Protein AF-A0A3A8EKM3-F1 (afdb_monomer)

Solvent-accessible surface area (backbone atoms only — not comparable to full-atom values): 11225 Å² total; per-residue (Å²): 134,81,60,62,70,62,50,47,53,55,48,54,51,51,38,44,74,74,71,47,80,63,84,40,46,39,84,46,96,85,78,45,66,44,77,33,86,68,35,72,82,48,55,73,66,56,48,53,50,51,52,51,50,53,44,50,52,50,52,52,48,54,52,51,52,50,51,53,50,53,51,52,52,50,55,50,53,52,51,50,54,50,51,52,49,50,50,35,51,75,73,72,44,89,73,91,71,63,70,92,53,46,40,67,30,30,53,40,80,88,79,72,43,74,38,75,64,56,65,78,72,52,70,78,63,56,96,90,64,85,80,92,78,57,71,48,82,41,67,66,70,80,76,70,27,74,25,49,38,63,76,50,94,90,42,72,46,76,47,80,29,84,40,64,69,60,20,50,51,41,32,50,54,21,50,51,48,51,53,53,70,64,60,81,76,81,130

Foldseek 3Di:
DDDLVVLVVVLQVVCVVVVHDCPQWDQDPVSAIDGDPVCVVPDPVVNVVNRCVRRVSSVVSVVVSVVVVVVVVVVVVVVVVVVVQVVCVVVVHDDDDPVVQKQKWWQDPVVRDTDSDCCVVCVPADDPDDDDIDIDIDGPDQDWDKAWADPDLVDIDIDIDNDPVVRVVRNVVNVCRNVVVVPVPDD

Sequence (187 aa):
MVDLEKERKAFEEQWRLLGGHLLYVEWTNDNMYSLSSSAKVLNKNDQISLFNTINTAWGLWVVQAKQNKTEIDSLKAENAALKERLQKIEDGEFVVVPKSEIGNYYFDDSECIYIDEPDSFLSELDVGEVCEVKRRDYFDLPTQYAAKVFIDIDNIEWRLFESELEAEIAANECKDKFWGEQGDGDE

Mean predicted aligned error: 13.99 Å

Structure (mmCIF, N/CA/C/O backbone):
data_AF-A0A3A8EKM3-F1
#
_entry.id   AF-A0A3A8EKM3-F1
#
loop_
_atom_site.group_PDB
_atom_site.id
_atom_site.type_symbol
_atom_site.label_atom_id
_atom_site.label_alt_id
_atom_site.label_comp_id
_atom_site.label_asym_id
_atom_site.label_entity_id
_atom_site.label_seq_id
_atom_site.pdbx_PDB_ins_code
_atom_site.Cartn_x
_atom_site.Cartn_y
_atom_site.Cartn_z
_atom_site.occupancy
_atom_site.B_iso_or_equiv
_atom_site.auth_seq_id
_atom_site.auth_comp_id
_atom_site.auth_asym_id
_atom_site.auth_atom_id
_atom_site.pdbx_PDB_model_num
ATOM 1 N N . MET A 1 1 ? 14.637 -13.355 -2.445 1.00 75.88 1 MET A N 1
ATOM 2 C CA . MET A 1 1 ? 15.450 -13.008 -3.633 1.00 75.88 1 MET A CA 1
ATOM 3 C C . MET A 1 1 ? 14.496 -12.755 -4.790 1.00 75.88 1 MET A C 1
ATOM 5 O O . MET A 1 1 ? 13.505 -13.470 -4.875 1.00 75.88 1 MET A O 1
ATOM 9 N N . VAL A 1 2 ? 14.725 -11.716 -5.596 1.00 90.50 2 VAL A N 1
ATOM 10 C CA . VAL A 1 2 ? 13.879 -11.408 -6.764 1.00 90.50 2 VAL A CA 1
ATOM 11 C C . VAL A 1 2 ? 14.219 -12.378 -7.898 1.00 90.50 2 VAL A C 1
ATOM 13 O O . VAL A 1 2 ? 15.394 -12.677 -8.105 1.00 90.50 2 VAL A O 1
ATOM 16 N N . ASP A 1 3 ? 13.203 -12.878 -8.599 1.00 94.38 3 ASP A N 1
ATOM 17 C CA . ASP A 1 3 ? 13.369 -13.749 -9.766 1.00 94.38 3 ASP A CA 1
ATOM 18 C C . ASP A 1 3 ? 13.723 -12.900 -10.994 1.00 94.38 3 ASP A C 1
ATOM 20 O O . ASP A 1 3 ? 12.853 -12.295 -11.619 1.00 94.38 3 ASP A O 1
ATOM 24 N N . LEU A 1 4 ? 15.015 -12.834 -11.320 1.00 93.94 4 LEU A N 1
ATOM 25 C CA . LEU A 1 4 ? 15.519 -11.982 -12.398 1.00 93.94 4 LEU A CA 1
ATOM 26 C C . LEU A 1 4 ? 14.986 -12.374 -13.778 1.00 93.94 4 LEU A C 1
ATOM 28 O O . LEU A 1 4 ? 14.856 -11.501 -14.626 1.00 93.94 4 LEU A O 1
ATOM 32 N N . GLU A 1 5 ? 14.650 -13.643 -14.013 1.00 94.62 5 GLU A N 1
ATOM 33 C CA . GLU A 1 5 ? 14.121 -14.073 -15.309 1.00 94.62 5 GLU A CA 1
ATOM 34 C C . GLU A 1 5 ? 12.668 -13.623 -15.478 1.00 94.62 5 GLU A C 1
ATOM 36 O O . GLU A 1 5 ? 12.268 -13.161 -16.551 1.00 94.62 5 GLU A O 1
ATOM 41 N N . LYS A 1 6 ? 11.878 -13.702 -14.403 1.00 95.94 6 LYS A N 1
ATOM 42 C CA . LYS A 1 6 ? 10.528 -13.134 -14.386 1.00 95.94 6 LYS A CA 1
ATOM 43 C C . LYS A 1 6 ? 10.567 -11.614 -14.562 1.00 95.94 6 LYS A C 1
ATOM 45 O O . LYS A 1 6 ? 9.828 -11.086 -15.392 1.00 95.94 6 LYS A O 1
ATOM 50 N N . GLU A 1 7 ? 11.442 -10.930 -13.826 1.00 97.06 7 GLU A N 1
ATOM 51 C CA . GLU A 1 7 ? 11.586 -9.474 -13.926 1.00 97.06 7 GLU A CA 1
ATOM 52 C C . GLU A 1 7 ? 12.090 -9.036 -15.298 1.00 97.06 7 GLU A C 1
ATOM 54 O O . GLU A 1 7 ? 11.587 -8.058 -15.838 1.00 97.06 7 GLU A O 1
ATOM 59 N N . ARG A 1 8 ? 13.021 -9.779 -15.908 1.00 96.94 8 ARG A N 1
ATOM 60 C CA . ARG A 1 8 ? 13.498 -9.506 -17.267 1.00 96.94 8 ARG A CA 1
ATOM 61 C C . ARG A 1 8 ? 12.342 -9.520 -18.256 1.00 96.94 8 ARG A C 1
ATOM 63 O O . ARG A 1 8 ? 12.206 -8.583 -19.032 1.00 96.94 8 ARG A O 1
ATOM 70 N N . LYS A 1 9 ? 11.484 -10.545 -18.218 1.00 97.00 9 LYS 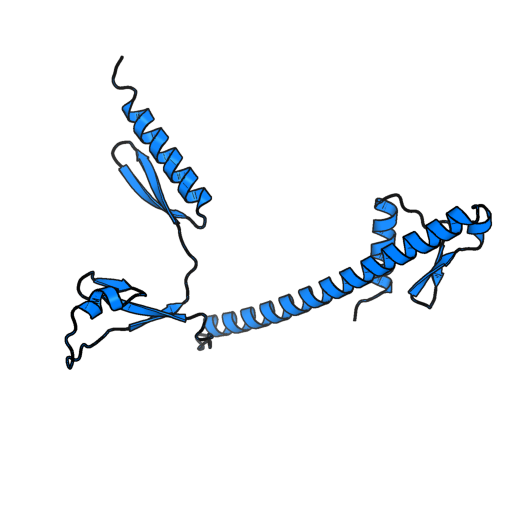A N 1
ATOM 71 C CA . LYS A 1 9 ? 10.323 -10.632 -19.122 1.00 97.00 9 LYS A CA 1
ATOM 72 C C . LYS A 1 9 ? 9.363 -9.458 -18.938 1.00 9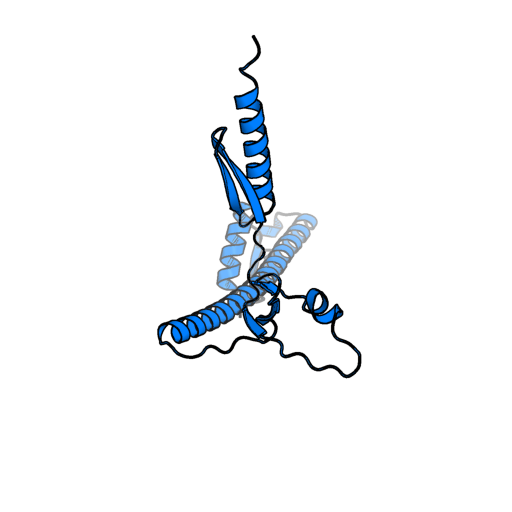7.00 9 LYS A C 1
ATOM 74 O O . LYS A 1 9 ? 8.944 -8.875 -19.934 1.00 97.00 9 LYS A O 1
ATOM 79 N N . ALA A 1 10 ? 9.060 -9.097 -17.691 1.00 97.50 10 ALA A N 1
ATOM 80 C CA . ALA A 1 10 ? 8.189 -7.964 -17.380 1.00 97.50 10 ALA A CA 1
ATOM 81 C C . ALA A 1 10 ? 8.804 -6.624 -17.827 1.00 97.50 10 ALA A C 1
ATOM 83 O O . ALA A 1 10 ? 8.122 -5.791 -18.423 1.00 97.50 10 ALA A O 1
ATOM 84 N N . PHE A 1 11 ? 10.108 -6.449 -17.607 1.00 97.88 11 PHE A N 1
ATOM 85 C CA . PHE A 1 11 ? 10.861 -5.298 -18.090 1.00 97.88 11 PHE A CA 1
ATOM 86 C C . PHE A 1 11 ? 10.827 -5.206 -19.616 1.00 97.88 11 PHE A C 1
ATOM 88 O O . PHE A 1 11 ? 10.520 -4.148 -20.148 1.00 97.88 11 PHE A O 1
ATOM 95 N N . GLU A 1 12 ? 11.114 -6.292 -20.338 1.00 97.31 12 GLU A N 1
ATOM 96 C CA . GLU A 1 12 ? 11.114 -6.295 -21.806 1.00 97.31 12 GLU A CA 1
ATOM 97 C C . GLU A 1 12 ? 9.736 -5.980 -22.393 1.00 97.31 12 GLU A C 1
ATOM 99 O O . GLU A 1 12 ? 9.638 -5.326 -23.431 1.00 97.31 12 GLU A O 1
ATOM 104 N N . GLU A 1 13 ? 8.670 -6.449 -21.748 1.00 97.50 13 GLU A N 1
ATOM 105 C CA . GLU A 1 13 ? 7.299 -6.117 -22.122 1.00 97.50 13 GLU A CA 1
ATOM 106 C C . GLU A 1 13 ? 7.031 -4.618 -21.958 1.00 97.50 13 GLU A C 1
ATOM 108 O O . GLU A 1 13 ? 6.624 -3.963 -22.920 1.00 97.50 13 GLU A O 1
ATOM 113 N N . GLN A 1 14 ? 7.349 -4.049 -20.793 1.00 97.25 14 GLN A N 1
ATOM 114 C CA . GLN A 1 14 ? 7.181 -2.614 -20.560 1.00 97.25 14 GLN A CA 1
ATOM 115 C C . GLN A 1 14 ? 8.084 -1.756 -21.442 1.00 97.25 14 GLN A C 1
ATOM 117 O O . GLN A 1 14 ? 7.658 -0.730 -21.965 1.00 97.25 14 GLN A O 1
ATOM 122 N N . TRP A 1 15 ? 9.313 -2.201 -21.683 1.00 96.00 15 TRP A N 1
ATOM 123 C CA . TRP A 1 15 ? 10.248 -1.541 -22.582 1.00 96.00 15 TRP A CA 1
ATOM 124 C C . TRP A 1 15 ? 9.663 -1.399 -23.989 1.00 96.00 15 TRP A C 1
ATOM 126 O O . TRP A 1 15 ? 9.732 -0.320 -24.575 1.00 96.00 15 TRP A O 1
ATOM 136 N N . ARG A 1 16 ? 9.024 -2.458 -24.507 1.00 95.44 16 ARG A N 1
ATOM 137 C CA . ARG A 1 16 ? 8.333 -2.425 -25.805 1.00 95.44 16 ARG A CA 1
ATOM 138 C C . ARG A 1 16 ? 7.123 -1.491 -25.794 1.00 95.44 16 ARG A C 1
ATOM 140 O O . ARG A 1 16 ? 6.924 -0.769 -26.767 1.00 95.44 16 ARG A O 1
ATOM 147 N N . LEU A 1 17 ? 6.345 -1.468 -24.710 1.00 95.88 17 LEU A N 1
ATOM 148 C CA . LEU A 1 17 ? 5.198 -0.559 -24.564 1.00 95.88 17 LEU A CA 1
ATOM 149 C C . LEU A 1 17 ? 5.617 0.917 -24.555 1.00 95.88 17 LEU A C 1
ATOM 151 O O . LEU A 1 17 ? 4.915 1.757 -25.110 1.00 95.88 17 LEU A O 1
ATOM 155 N N . LEU A 1 18 ? 6.790 1.223 -24.000 1.00 94.38 18 LEU A N 1
ATOM 156 C CA . LEU A 1 18 ? 7.380 2.564 -23.999 1.00 94.38 18 LEU A CA 1
ATOM 157 C C . LEU A 1 18 ? 8.054 2.941 -25.335 1.00 94.38 18 LEU A C 1
ATOM 159 O O . LEU A 1 18 ? 8.683 3.993 -25.432 1.00 94.38 18 LEU A O 1
ATOM 163 N N . GLY A 1 19 ? 7.938 2.101 -26.370 1.00 91.56 19 GLY A N 1
ATOM 164 C CA . GLY A 1 19 ? 8.528 2.330 -27.693 1.00 91.56 19 GLY A CA 1
ATOM 165 C C . GLY A 1 19 ? 9.995 1.909 -27.817 1.00 91.56 19 GLY A C 1
ATOM 166 O O . GLY A 1 19 ? 10.611 2.107 -28.865 1.00 91.56 19 GLY A O 1
ATOM 167 N N . GLY A 1 20 ? 10.566 1.305 -26.775 1.00 90.12 20 GLY A N 1
ATOM 168 C CA . GLY A 1 20 ? 11.887 0.699 -26.820 1.00 90.12 20 GLY A CA 1
ATOM 169 C C . GLY A 1 20 ? 11.899 -0.579 -27.663 1.00 90.12 20 GLY A C 1
ATOM 170 O O . GLY A 1 20 ? 10.927 -1.328 -27.732 1.00 90.12 20 GLY A O 1
ATOM 171 N N . HIS A 1 21 ? 13.030 -0.875 -28.303 1.00 88.31 21 HIS A N 1
ATOM 172 C CA . HIS A 1 21 ? 13.206 -2.110 -29.067 1.00 88.31 21 HIS A CA 1
ATOM 173 C C . HIS A 1 21 ? 14.435 -2.887 -28.599 1.00 88.31 21 HIS A C 1
ATOM 175 O O . HIS A 1 21 ? 15.433 -2.310 -28.167 1.00 88.31 21 HIS A O 1
ATOM 181 N N . LEU A 1 22 ? 14.388 -4.209 -28.757 1.00 93.38 22 LEU A N 1
ATOM 182 C CA . LEU A 1 22 ? 15.466 -5.117 -28.351 1.00 93.38 22 LEU A CA 1
ATOM 183 C C . LEU A 1 22 ? 16.251 -5.681 -29.546 1.00 93.38 22 LEU A C 1
ATOM 185 O O . LEU A 1 22 ? 17.025 -6.614 -29.396 1.00 93.38 22 LEU A O 1
ATOM 189 N N . LEU A 1 23 ? 16.064 -5.115 -30.743 1.00 92.88 23 LEU A N 1
ATOM 190 C CA . LEU A 1 23 ? 16.624 -5.637 -31.997 1.00 92.88 23 LEU A CA 1
ATOM 191 C C . LEU A 1 23 ? 18.157 -5.752 -31.989 1.00 92.88 23 LEU A C 1
ATOM 193 O O . LEU A 1 23 ? 18.719 -6.642 -32.622 1.00 92.88 23 LEU A O 1
ATOM 197 N N . TYR A 1 24 ? 18.823 -4.825 -31.303 1.00 95.62 24 TYR A N 1
ATOM 198 C CA . TYR A 1 24 ? 20.278 -4.691 -31.320 1.00 95.62 24 TYR A CA 1
ATOM 199 C C . TYR A 1 24 ? 20.941 -5.140 -30.022 1.00 95.62 24 TYR A C 1
ATOM 201 O O . TYR A 1 24 ? 22.147 -4.946 -29.871 1.00 95.62 24 TYR A O 1
ATOM 209 N N . VAL A 1 25 ? 20.194 -5.748 -29.104 1.00 96.06 25 VAL A N 1
ATOM 210 C CA . VAL A 1 25 ? 20.697 -6.158 -27.792 1.00 96.06 25 VAL A CA 1
ATOM 211 C C . VAL A 1 25 ? 20.374 -7.617 -27.522 1.00 96.06 25 VAL A C 1
ATOM 213 O O . VAL A 1 25 ? 19.389 -8.152 -28.018 1.00 96.06 25 VAL A O 1
ATOM 216 N N . GLU A 1 26 ? 21.210 -8.258 -26.723 1.00 96.19 26 GLU A N 1
ATOM 217 C CA . GLU A 1 26 ? 21.040 -9.640 -26.292 1.00 96.19 26 GLU A CA 1
ATOM 218 C C . GLU A 1 26 ? 21.260 -9.753 -24.787 1.00 96.19 26 GLU A C 1
ATOM 220 O O . GLU A 1 26 ? 22.067 -9.026 -24.206 1.00 96.19 26 GLU A O 1
ATOM 225 N N . TRP A 1 27 ? 20.508 -10.646 -24.151 1.00 96.44 27 TRP A N 1
ATOM 226 C CA . TRP A 1 27 ? 20.645 -10.931 -22.730 1.00 96.44 27 TRP A CA 1
ATOM 227 C C . TRP A 1 27 ? 21.859 -11.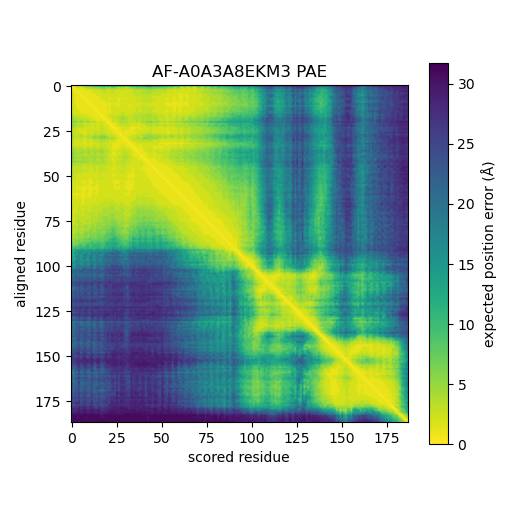826 -22.473 1.00 96.44 27 TRP A C 1
ATOM 229 O O . TRP A 1 27 ? 22.065 -12.804 -23.194 1.00 96.44 27 TRP A O 1
ATOM 239 N N . THR A 1 28 ? 22.642 -11.521 -21.437 1.00 94.56 28 THR A N 1
ATOM 240 C CA . THR A 1 28 ? 23.851 -12.277 -21.086 1.00 94.56 28 THR A CA 1
ATOM 241 C C . THR A 1 28 ? 23.742 -12.991 -19.741 1.00 94.56 28 THR A C 1
ATOM 243 O O . THR A 1 28 ? 22.872 -12.713 -18.914 1.00 94.56 28 THR A O 1
ATOM 246 N N . ASN A 1 29 ? 24.689 -13.900 -19.494 1.00 91.56 29 ASN A N 1
ATOM 247 C CA . ASN A 1 29 ? 24.813 -14.628 -18.226 1.00 91.56 29 ASN A CA 1
ATOM 248 C C . ASN A 1 29 ? 25.140 -13.720 -17.027 1.00 91.56 29 ASN A C 1
ATOM 250 O O . ASN A 1 29 ? 24.929 -14.124 -15.886 1.00 91.56 29 ASN A O 1
ATOM 254 N N . ASP A 1 30 ? 25.603 -12.493 -17.274 1.00 90.94 30 ASP A N 1
ATOM 255 C CA . ASP A 1 30 ? 25.865 -11.493 -16.231 1.00 90.94 30 ASP A CA 1
ATOM 256 C C . ASP A 1 30 ? 24.584 -10.783 -15.761 1.00 90.94 30 ASP A C 1
ATOM 258 O O . ASP A 1 30 ? 24.636 -9.848 -14.965 1.00 90.94 30 ASP A O 1
ATOM 262 N N . ASN A 1 31 ? 23.420 -11.230 -16.241 1.00 93.38 31 ASN A N 1
ATOM 263 C CA . ASN A 1 31 ? 22.116 -10.621 -16.009 1.00 93.38 31 ASN A CA 1
ATOM 264 C C . ASN A 1 31 ? 22.034 -9.160 -16.479 1.00 93.38 31 ASN A C 1
ATOM 266 O O . ASN A 1 31 ? 21.471 -8.298 -15.795 1.00 93.38 31 ASN A O 1
ATOM 270 N N . MET A 1 32 ? 22.614 -8.889 -17.648 1.00 95.00 32 MET A N 1
ATOM 271 C CA . MET A 1 32 ? 22.616 -7.582 -18.300 1.00 95.00 32 MET A CA 1
ATOM 272 C C . MET A 1 32 ? 22.449 -7.731 -19.813 1.00 95.00 32 MET A C 1
ATOM 274 O O . MET A 1 32 ? 22.558 -8.826 -20.366 1.00 95.00 32 MET A O 1
ATOM 278 N N . TYR A 1 33 ? 22.211 -6.612 -20.491 1.00 96.75 33 TYR A N 1
ATOM 279 C CA . TYR A 1 33 ? 22.153 -6.568 -21.946 1.00 96.75 33 TYR A CA 1
ATOM 280 C C . TYR A 1 33 ? 23.522 -6.240 -22.539 1.00 96.75 33 TYR A C 1
ATOM 282 O O . TYR A 1 33 ? 24.220 -5.341 -22.070 1.00 96.75 33 TYR A O 1
ATOM 290 N N . SER A 1 34 ? 23.881 -6.929 -23.617 1.00 96.50 34 SER A N 1
ATOM 291 C CA . SER A 1 34 ? 25.024 -6.610 -24.478 1.00 96.50 34 SER A CA 1
ATOM 292 C C . SER A 1 34 ? 24.565 -6.239 -25.881 1.00 96.50 34 SER A C 1
ATOM 294 O O . SER A 1 34 ? 23.438 -6.531 -26.271 1.00 96.50 34 SER A O 1
ATOM 296 N N . LEU A 1 35 ? 25.428 -5.573 -26.650 1.00 96.44 35 LEU A N 1
ATOM 297 C CA . LEU A 1 35 ? 25.154 -5.280 -28.056 1.00 96.44 35 LEU A CA 1
ATOM 298 C C . LEU A 1 35 ? 25.263 -6.561 -28.885 1.00 96.44 35 LEU A C 1
ATOM 300 O O . LEU A 1 35 ? 26.317 -7.190 -28.931 1.00 96.44 35 LEU A O 1
ATOM 304 N N . SER A 1 36 ? 24.187 -6.900 -29.584 1.00 95.19 36 SER A N 1
ATOM 305 C CA . SER A 1 36 ? 24.163 -8.018 -30.527 1.00 95.19 36 SER A CA 1
ATOM 306 C C . SER A 1 36 ? 25.020 -7.727 -31.765 1.00 95.19 36 SER A C 1
ATOM 308 O O . SER A 1 36 ? 25.327 -6.578 -32.100 1.00 95.19 36 SER A O 1
ATOM 310 N N . SER A 1 37 ? 25.317 -8.770 -32.539 1.00 93.50 37 SER A N 1
ATOM 311 C CA . SER A 1 37 ? 26.009 -8.632 -33.829 1.00 93.50 37 SER A CA 1
ATOM 312 C C . SER A 1 37 ? 25.304 -7.692 -34.825 1.00 93.50 37 SER A C 1
ATOM 314 O O . SER A 1 37 ? 25.982 -7.029 -35.617 1.00 93.50 37 SER A O 1
ATOM 316 N N . SER A 1 38 ? 23.975 -7.573 -34.745 1.00 93.88 38 SER A N 1
ATOM 317 C CA . SER A 1 38 ? 23.153 -6.689 -35.579 1.00 93.88 38 SER A CA 1
ATOM 318 C C . SER A 1 38 ? 23.382 -5.204 -35.291 1.00 93.88 38 SER A C 1
ATOM 320 O O . SER A 1 38 ? 23.108 -4.371 -36.150 1.00 93.88 38 SER A O 1
ATOM 322 N N . ALA A 1 39 ? 23.924 -4.843 -34.121 1.00 94.06 39 ALA A N 1
ATOM 323 C CA . ALA A 1 39 ? 24.167 -3.451 -33.735 1.00 94.06 39 ALA A CA 1
ATOM 324 C C . ALA A 1 39 ? 25.218 -2.742 -34.611 1.00 94.06 39 ALA A C 1
ATOM 326 O O . ALA A 1 39 ? 25.305 -1.517 -34.596 1.00 94.06 39 ALA A O 1
ATOM 327 N N . LYS A 1 40 ? 26.000 -3.486 -35.410 1.00 93.88 40 LYS A N 1
ATOM 328 C CA . LYS A 1 40 ? 27.048 -2.946 -36.298 1.00 93.88 40 LYS A CA 1
ATOM 329 C C . LYS A 1 40 ? 26.529 -1.979 -37.367 1.00 93.88 40 LYS A C 1
ATOM 331 O O . LYS A 1 40 ? 27.326 -1.228 -37.919 1.00 93.88 40 LYS A O 1
ATOM 336 N N . VAL A 1 41 ? 25.229 -2.013 -37.669 1.00 95.31 41 VAL A N 1
ATOM 337 C CA . VAL A 1 41 ? 24.588 -1.071 -38.604 1.00 95.31 41 VAL A CA 1
ATOM 338 C C . VAL A 1 41 ? 24.446 0.333 -38.015 1.00 95.31 41 VAL A C 1
ATOM 340 O O . VAL A 1 41 ? 24.314 1.301 -38.759 1.00 95.31 41 VAL A O 1
ATOM 343 N N . LEU A 1 42 ? 24.478 0.447 -36.686 1.00 94.38 42 LEU A N 1
ATOM 344 C CA . LEU A 1 42 ? 24.406 1.711 -35.969 1.00 94.38 42 LEU A CA 1
ATOM 345 C C . LEU A 1 42 ? 25.787 2.365 -35.903 1.00 94.38 42 LEU A C 1
ATOM 347 O O . LEU A 1 42 ? 26.816 1.683 -35.844 1.00 94.38 42 LEU A O 1
ATOM 351 N N . ASN A 1 43 ? 25.823 3.696 -35.838 1.00 96.75 43 ASN A N 1
ATOM 352 C CA . ASN A 1 43 ? 27.069 4.404 -35.558 1.00 96.75 43 ASN A CA 1
ATOM 353 C C . ASN A 1 43 ? 27.516 4.165 -34.096 1.00 96.75 43 ASN A C 1
ATOM 355 O O . ASN A 1 43 ? 26.749 3.696 -33.254 1.00 96.75 43 ASN A O 1
ATOM 359 N N . LYS A 1 44 ? 28.772 4.495 -33.771 1.00 95.75 44 LYS A N 1
ATOM 360 C CA . LYS A 1 44 ? 29.328 4.258 -32.425 1.00 95.75 44 LYS A CA 1
ATOM 361 C C . LYS A 1 44 ? 28.577 4.997 -31.312 1.00 95.75 44 LYS A C 1
ATOM 363 O O . LYS A 1 44 ? 28.449 4.452 -30.221 1.00 95.75 44 LYS A O 1
ATOM 368 N N . ASN A 1 45 ? 28.098 6.210 -31.575 1.00 96.88 45 ASN A N 1
ATOM 369 C CA . ASN A 1 45 ? 27.387 7.003 -30.573 1.00 96.88 45 ASN A CA 1
ATOM 370 C C . ASN A 1 45 ? 26.033 6.368 -30.246 1.00 96.88 45 ASN A C 1
ATOM 372 O O . ASN A 1 45 ? 25.699 6.235 -29.073 1.00 96.88 45 ASN A O 1
ATOM 376 N N . ASP A 1 46 ? 25.309 5.892 -31.258 1.00 95.12 46 ASP A N 1
ATOM 377 C CA . ASP A 1 46 ? 24.026 5.206 -31.087 1.00 95.12 46 ASP A CA 1
ATOM 378 C C . ASP A 1 46 ? 24.202 3.866 -30.363 1.00 95.12 46 ASP A C 1
ATOM 380 O O . ASP A 1 46 ? 23.402 3.524 -29.498 1.00 95.12 46 ASP A O 1
ATOM 384 N N . GLN A 1 47 ? 25.277 3.123 -30.658 1.00 95.25 47 GLN A N 1
ATOM 385 C CA . GLN A 1 47 ? 25.616 1.888 -29.940 1.00 95.25 47 GLN A CA 1
ATOM 386 C C . GLN A 1 47 ? 25.861 2.146 -28.447 1.00 95.25 47 GLN A C 1
ATOM 388 O O . GLN A 1 47 ? 25.308 1.444 -27.600 1.00 95.25 47 GLN A O 1
ATOM 393 N N . ILE A 1 48 ? 26.665 3.166 -28.122 1.00 95.75 48 ILE A N 1
ATOM 394 C CA . ILE A 1 48 ? 26.952 3.560 -26.735 1.00 95.75 48 ILE A CA 1
ATOM 395 C C . ILE A 1 48 ? 25.673 4.038 -26.045 1.00 95.75 48 ILE A C 1
ATOM 397 O O . ILE A 1 48 ? 25.394 3.626 -24.920 1.00 95.75 48 ILE A O 1
ATOM 401 N N . SER A 1 49 ? 24.886 4.879 -26.720 1.00 95.38 49 SER A N 1
ATOM 402 C CA . SER A 1 49 ? 23.625 5.391 -26.189 1.00 95.38 49 SER A CA 1
ATOM 403 C C . SER A 1 49 ? 22.664 4.247 -25.885 1.00 95.38 49 SER A C 1
ATOM 405 O O . SER A 1 49 ? 22.199 4.154 -24.756 1.00 95.38 49 SER A O 1
ATOM 407 N N . LEU A 1 50 ? 22.437 3.329 -26.827 1.00 94.25 50 LEU A N 1
ATOM 408 C CA . LEU A 1 50 ? 21.556 2.182 -26.631 1.00 94.25 50 LEU A CA 1
ATOM 409 C C . LEU A 1 50 ? 22.011 1.293 -25.468 1.00 94.25 50 LEU A C 1
ATOM 411 O O . LEU A 1 50 ? 21.196 0.969 -24.604 1.00 94.25 50 LEU A O 1
ATOM 415 N N . PHE A 1 51 ? 23.294 0.913 -25.440 1.00 95.44 51 PHE A N 1
ATOM 416 C CA . PHE A 1 51 ? 23.855 0.057 -24.391 1.00 95.44 51 PHE A CA 1
ATOM 417 C C . PHE A 1 51 ? 23.684 0.679 -23.000 1.00 95.44 51 PHE A C 1
ATOM 419 O O . PHE A 1 51 ? 23.241 0.004 -22.068 1.00 95.44 51 PHE A O 1
ATOM 426 N N . ASN A 1 52 ? 23.990 1.971 -22.866 1.00 96.12 52 ASN A N 1
ATOM 427 C CA . ASN A 1 52 ? 23.850 2.683 -21.600 1.00 96.12 52 ASN A CA 1
ATOM 428 C C . ASN A 1 52 ? 22.381 2.830 -21.200 1.00 96.12 52 ASN A C 1
ATOM 430 O O . ASN A 1 52 ? 22.040 2.583 -20.044 1.00 96.12 52 ASN A O 1
ATOM 434 N N . THR A 1 53 ? 21.506 3.202 -22.136 1.00 95.62 53 THR A N 1
ATOM 435 C CA . THR A 1 53 ? 20.089 3.430 -21.851 1.00 95.62 53 THR A CA 1
ATOM 436 C C . THR A 1 53 ? 19.410 2.155 -21.363 1.00 95.62 53 THR A C 1
ATOM 438 O O . THR A 1 53 ? 18.778 2.183 -20.308 1.00 95.62 53 THR A O 1
ATOM 441 N N . ILE A 1 54 ? 19.559 1.030 -22.072 1.00 96.19 54 ILE A N 1
ATOM 442 C CA . ILE A 1 54 ? 18.866 -0.203 -21.682 1.00 96.19 54 ILE A CA 1
ATOM 443 C C . ILE A 1 54 ? 19.386 -0.761 -20.354 1.00 96.19 54 ILE A C 1
ATOM 445 O O . ILE A 1 54 ? 18.585 -1.163 -19.515 1.00 96.19 54 ILE A O 1
ATOM 449 N N . ASN A 1 55 ? 20.703 -0.743 -20.120 1.00 96.88 55 ASN A N 1
ATOM 450 C CA . ASN A 1 55 ? 21.266 -1.261 -18.872 1.00 96.88 55 ASN A CA 1
ATOM 451 C C . ASN A 1 55 ? 20.975 -0.341 -17.683 1.00 96.88 55 ASN A C 1
ATOM 453 O O . ASN A 1 55 ? 20.766 -0.833 -16.577 1.00 96.88 55 ASN A O 1
ATOM 457 N N . THR A 1 56 ? 20.885 0.975 -17.900 1.00 97.25 56 THR A N 1
ATOM 458 C CA . THR A 1 56 ? 20.424 1.907 -16.861 1.00 97.25 56 THR A CA 1
ATOM 459 C C . THR A 1 56 ? 18.957 1.649 -16.524 1.00 97.25 56 THR A C 1
ATOM 461 O O . THR A 1 56 ? 18.616 1.516 -15.351 1.00 97.25 56 THR A O 1
ATOM 464 N N . ALA A 1 57 ? 18.095 1.514 -17.536 1.00 96.94 57 ALA A N 1
ATOM 465 C CA . ALA A 1 57 ? 16.677 1.223 -17.337 1.00 96.94 57 ALA A CA 1
ATOM 466 C C . ALA A 1 57 ? 16.461 -0.126 -16.628 1.00 96.94 57 ALA A C 1
ATOM 468 O O . ALA A 1 57 ? 15.690 -0.205 -15.673 1.00 96.94 57 ALA A O 1
ATOM 469 N N . TRP A 1 58 ? 17.189 -1.167 -17.037 1.00 97.62 58 TRP A N 1
ATOM 470 C CA . TRP A 1 58 ? 17.171 -2.474 -16.384 1.00 97.62 58 TRP A CA 1
ATOM 471 C C . TRP A 1 58 ? 17.675 -2.407 -14.937 1.00 97.62 58 TRP A C 1
ATOM 473 O O . TRP A 1 58 ? 17.044 -2.953 -14.034 1.00 97.62 58 TRP A O 1
ATOM 483 N N . GLY A 1 59 ? 18.776 -1.695 -14.685 1.00 97.06 59 GLY A N 1
ATOM 484 C CA . GLY A 1 59 ? 19.306 -1.506 -13.336 1.00 97.06 59 GLY A CA 1
ATOM 485 C C . GLY A 1 59 ? 18.291 -0.844 -12.402 1.00 97.06 59 GLY A C 1
ATOM 486 O O . GLY A 1 59 ? 18.070 -1.330 -11.291 1.00 97.06 59 GLY A O 1
ATOM 487 N N . LEU A 1 60 ? 17.621 0.212 -12.872 1.00 97.44 60 LEU A N 1
ATOM 488 C CA . LEU A 1 60 ? 16.551 0.885 -12.130 1.00 97.44 60 LEU A CA 1
ATOM 489 C C . LEU A 1 60 ? 15.351 -0.039 -11.890 1.00 97.44 60 LEU A C 1
ATOM 491 O O . LEU A 1 60 ? 14.850 -0.098 -10.767 1.00 97.44 60 LEU A O 1
ATOM 495 N N . TRP A 1 61 ? 14.941 -0.814 -12.899 1.00 97.62 61 TRP A N 1
ATOM 496 C CA . TRP A 1 61 ? 13.875 -1.809 -12.761 1.00 97.62 61 TRP A CA 1
ATOM 497 C C . TRP A 1 61 ? 14.181 -2.816 -11.651 1.00 97.62 61 TRP A C 1
ATOM 499 O O . TRP A 1 61 ? 13.353 -3.057 -10.776 1.00 97.62 61 TRP A O 1
ATOM 509 N N . VAL A 1 62 ? 15.391 -3.379 -11.640 1.00 96.38 62 VAL A N 1
ATOM 510 C CA . VAL A 1 62 ? 15.802 -4.371 -10.637 1.00 96.38 62 VAL A CA 1
ATOM 511 C C . VAL A 1 62 ? 15.846 -3.771 -9.231 1.00 96.38 62 VAL A C 1
ATOM 513 O O . VAL A 1 62 ? 15.481 -4.452 -8.270 1.00 96.38 62 VAL A O 1
ATOM 516 N N . VAL A 1 63 ? 16.289 -2.518 -9.082 1.00 96.75 63 VAL A N 1
ATOM 517 C CA . VAL A 1 63 ? 16.255 -1.815 -7.788 1.00 96.75 63 VAL A CA 1
ATOM 518 C C . VAL A 1 63 ? 14.814 -1.661 -7.306 1.00 96.75 63 VAL A C 1
ATOM 520 O O . VAL A 1 63 ? 14.519 -2.048 -6.174 1.00 96.75 63 VAL A O 1
ATOM 523 N N . GLN A 1 64 ? 13.912 -1.200 -8.173 1.00 96.75 64 GLN A N 1
ATOM 524 C CA . GLN A 1 64 ? 12.499 -1.046 -7.833 1.00 96.75 64 GLN A CA 1
ATOM 525 C C . GLN A 1 64 ? 11.846 -2.391 -7.487 1.00 96.75 64 GLN A C 1
ATOM 527 O O . GLN A 1 64 ? 11.159 -2.508 -6.477 1.00 96.75 64 GLN A O 1
ATOM 532 N N . ALA A 1 65 ? 12.107 -3.444 -8.266 1.00 96.31 65 ALA A N 1
ATOM 533 C CA . ALA A 1 65 ? 11.575 -4.781 -8.010 1.00 96.31 65 ALA A CA 1
ATOM 534 C C . ALA A 1 65 ? 12.031 -5.334 -6.648 1.00 96.31 65 ALA A C 1
ATOM 536 O O . ALA A 1 65 ? 11.255 -5.972 -5.934 1.00 96.31 65 ALA A O 1
ATOM 537 N N . LYS A 1 66 ? 13.281 -5.061 -6.246 1.00 95.44 66 LYS A N 1
ATOM 538 C CA . LYS A 1 66 ? 13.794 -5.420 -4.914 1.00 95.44 66 LYS A CA 1
ATOM 539 C C . LYS A 1 66 ? 13.095 -4.641 -3.802 1.00 95.44 66 LYS A C 1
ATOM 541 O O . LYS A 1 66 ? 12.737 -5.253 -2.800 1.00 95.44 66 LYS A O 1
ATOM 546 N N . GLN A 1 67 ? 12.889 -3.337 -3.974 1.00 95.81 67 GLN A N 1
ATOM 547 C CA . GLN A 1 67 ? 12.169 -2.506 -3.003 1.00 95.81 67 GLN A CA 1
ATOM 548 C C . GLN A 1 67 ? 10.720 -2.977 -2.837 1.00 95.81 67 GLN A C 1
ATOM 550 O O . GLN A 1 67 ? 10.313 -3.295 -1.722 1.00 95.81 67 GLN A O 1
ATOM 555 N N . ASN A 1 68 ? 10.002 -3.162 -3.948 1.00 94.75 68 ASN A N 1
ATOM 556 C CA . ASN A 1 68 ? 8.628 -3.665 -3.947 1.00 94.75 68 ASN A CA 1
ATOM 557 C C . ASN A 1 68 ? 8.530 -5.033 -3.263 1.00 94.75 68 ASN A C 1
ATOM 559 O O . ASN A 1 68 ? 7.588 -5.295 -2.522 1.00 94.75 68 ASN A O 1
ATOM 563 N N . LYS A 1 69 ? 9.504 -5.928 -3.484 1.00 93.88 69 LYS A N 1
ATOM 564 C CA . LYS A 1 69 ? 9.513 -7.240 -2.825 1.00 93.88 69 LYS A CA 1
ATOM 565 C C . LYS A 1 69 ? 9.638 -7.117 -1.306 1.00 93.88 69 LYS A C 1
ATOM 567 O O . LYS A 1 69 ? 8.933 -7.834 -0.603 1.00 93.88 69 LYS A O 1
ATOM 572 N N . THR A 1 70 ? 10.513 -6.237 -0.823 1.00 94.25 70 THR A N 1
ATOM 573 C CA . THR A 1 70 ? 10.684 -5.973 0.613 1.00 94.25 70 THR A CA 1
ATOM 574 C C . THR A 1 70 ? 9.397 -5.435 1.232 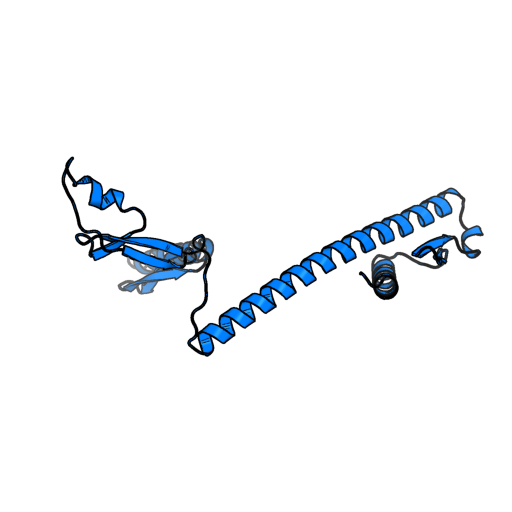1.00 94.25 70 THR A C 1
ATOM 576 O O . THR A 1 70 ? 8.973 -5.926 2.274 1.00 94.25 70 THR A O 1
ATOM 579 N N . GLU A 1 71 ? 8.741 -4.482 0.572 1.00 95.31 71 GLU A N 1
ATOM 580 C CA . GLU A 1 71 ? 7.478 -3.909 1.044 1.00 95.31 71 GLU A CA 1
ATOM 581 C C . GLU A 1 71 ? 6.345 -4.945 1.058 1.00 95.31 71 GLU A C 1
ATOM 583 O O . GLU A 1 71 ? 5.669 -5.111 2.070 1.00 95.31 71 GLU A O 1
ATOM 588 N N . ILE A 1 72 ? 6.205 -5.737 -0.012 1.00 95.06 72 ILE A N 1
ATOM 589 C CA . ILE A 1 72 ? 5.235 -6.842 -0.076 1.00 95.06 72 ILE A CA 1
ATOM 590 C C . ILE A 1 72 ? 5.474 -7.860 1.044 1.00 95.06 72 ILE A C 1
ATOM 592 O O . ILE A 1 72 ? 4.514 -8.379 1.614 1.00 95.06 72 ILE A O 1
ATOM 596 N N . ASP A 1 73 ? 6.731 -8.183 1.351 1.00 95.06 73 ASP A N 1
ATOM 597 C CA . ASP A 1 73 ? 7.056 -9.120 2.427 1.00 95.06 73 ASP A CA 1
ATOM 598 C C . ASP A 1 73 ? 6.721 -8.539 3.807 1.00 95.06 73 ASP A C 1
ATOM 600 O O . ASP A 1 73 ? 6.169 -9.259 4.640 1.00 95.06 73 ASP A O 1
ATOM 604 N N . SER A 1 74 ? 6.964 -7.241 4.018 1.00 95.00 74 SER A N 1
ATOM 605 C CA . SER A 1 74 ? 6.558 -6.524 5.234 1.00 95.00 74 SER A CA 1
ATOM 606 C C . SER A 1 74 ? 5.039 -6.544 5.416 1.00 95.00 74 SER A C 1
ATOM 608 O O . SER A 1 74 ? 4.543 -6.997 6.445 1.00 95.00 74 SER A O 1
ATOM 610 N N . LEU A 1 75 ? 4.289 -6.156 4.380 1.00 95.94 75 LEU A N 1
ATOM 611 C CA . LEU A 1 75 ? 2.824 -6.134 4.406 1.00 95.94 75 LEU A CA 1
ATOM 612 C C . LEU A 1 75 ? 2.223 -7.529 4.606 1.00 95.94 75 LEU A C 1
ATOM 614 O O . LEU A 1 75 ? 1.185 -7.680 5.249 1.00 95.94 75 LEU A O 1
ATOM 618 N N . LYS A 1 76 ? 2.850 -8.577 4.060 1.00 96.31 76 LYS A N 1
ATOM 619 C CA . LYS A 1 76 ? 2.422 -9.963 4.297 1.00 96.31 76 LYS A CA 1
ATOM 620 C C . LYS A 1 76 ? 2.632 -10.389 5.745 1.00 96.31 76 LYS A C 1
ATOM 622 O O . LYS A 1 76 ? 1.768 -11.079 6.282 1.00 96.31 76 LYS A O 1
ATOM 627 N N . ALA A 1 77 ? 3.752 -10.004 6.353 1.00 95.31 77 ALA A N 1
ATOM 628 C CA . ALA A 1 77 ? 4.030 -10.301 7.753 1.00 95.31 77 ALA A CA 1
ATOM 629 C C . ALA A 1 77 ? 3.030 -9.590 8.679 1.00 95.31 77 ALA A C 1
ATOM 631 O O . ALA A 1 77 ? 2.454 -10.228 9.558 1.00 95.31 77 ALA A O 1
ATOM 632 N N . GLU A 1 78 ? 2.755 -8.311 8.426 1.00 93.19 78 GLU A N 1
ATOM 633 C CA . GLU A 1 78 ? 1.763 -7.535 9.173 1.00 93.19 78 GLU A CA 1
ATOM 634 C C . GLU A 1 78 ? 0.352 -8.120 9.032 1.00 93.19 78 GLU A C 1
ATOM 636 O O . GLU A 1 78 ? -0.314 -8.385 10.031 1.00 93.19 78 GLU A O 1
ATOM 641 N N . ASN A 1 79 ? -0.078 -8.439 7.807 1.00 94.19 79 ASN A N 1
ATOM 642 C CA . ASN A 1 79 ? -1.372 -9.084 7.575 1.00 94.19 79 ASN A CA 1
ATOM 643 C C . ASN A 1 79 ? -1.495 -10.441 8.279 1.00 94.19 79 ASN A C 1
ATOM 645 O O . ASN A 1 79 ? -2.574 -10.788 8.755 1.00 94.19 79 ASN A O 1
ATOM 649 N N . ALA A 1 80 ? -0.420 -11.232 8.332 1.00 95.25 80 ALA A N 1
ATOM 650 C CA . ALA A 1 80 ? -0.428 -12.494 9.063 1.00 95.25 80 ALA A CA 1
ATOM 651 C C . ALA A 1 80 ? -0.606 -12.261 10.574 1.00 95.25 80 ALA A C 1
ATOM 653 O O . ALA A 1 80 ? -1.435 -12.928 11.190 1.00 95.25 80 ALA A O 1
ATOM 654 N N . ALA A 1 81 ? 0.101 -11.279 11.144 1.00 90.38 81 ALA A N 1
ATOM 655 C CA . ALA A 1 81 ? -0.029 -10.911 12.553 1.00 90.38 81 ALA A CA 1
ATOM 656 C C . ALA A 1 81 ? -1.434 -10.383 12.890 1.00 90.38 81 ALA A C 1
ATOM 658 O O . ALA A 1 81 ? -2.013 -10.766 13.905 1.00 90.38 81 ALA A O 1
ATOM 659 N N . LEU A 1 82 ? -2.015 -9.550 12.023 1.00 90.00 82 LEU A N 1
ATOM 660 C CA . LEU A 1 82 ? -3.382 -9.049 12.180 1.00 90.00 82 LEU A CA 1
ATOM 661 C C . LEU A 1 82 ? -4.418 -10.175 12.118 1.00 90.00 82 LEU A C 1
ATOM 663 O O . LEU A 1 82 ? -5.320 -10.214 12.950 1.00 90.00 82 LEU A O 1
ATOM 667 N N . LYS A 1 83 ? -4.272 -11.124 11.186 1.00 92.44 83 LYS A N 1
ATOM 668 C CA . LYS A 1 83 ? -5.156 -12.298 11.107 1.00 92.44 83 LYS A CA 1
ATOM 669 C C . LYS A 1 83 ? -5.068 -13.175 12.351 1.00 92.44 83 LYS A C 1
ATOM 671 O O . LYS A 1 83 ? -6.094 -13.644 12.824 1.00 92.44 83 LYS A O 1
ATOM 676 N N . GLU A 1 84 ? -3.869 -13.376 12.894 1.00 89.75 84 GLU A N 1
ATOM 677 C CA . GLU A 1 84 ? -3.694 -14.113 14.150 1.00 89.75 84 GLU A CA 1
ATOM 678 C C . GLU A 1 84 ? -4.364 -13.387 15.326 1.00 89.75 84 GLU A C 1
ATOM 680 O O . GLU A 1 84 ? -5.045 -14.016 16.133 1.00 89.75 84 GLU A O 1
ATOM 685 N N . ARG A 1 85 ? -4.210 -12.058 15.415 1.00 85.88 85 ARG A N 1
ATOM 686 C CA . ARG A 1 85 ? -4.897 -11.241 16.427 1.00 85.88 85 ARG A CA 1
ATOM 687 C C . ARG A 1 85 ? -6.415 -11.349 16.297 1.00 85.88 85 ARG A C 1
ATOM 689 O O . ARG A 1 85 ? -7.081 -11.547 17.305 1.00 85.88 85 ARG A O 1
ATOM 696 N N . LEU A 1 86 ? -6.948 -11.251 15.080 1.00 86.75 86 LEU A N 1
ATOM 697 C CA . LEU A 1 86 ? -8.383 -11.369 14.825 1.00 86.75 86 LEU A CA 1
ATOM 698 C C . LEU A 1 86 ? -8.916 -12.743 15.244 1.00 86.75 86 LEU A C 1
ATOM 700 O O . LEU A 1 86 ? -9.907 -12.804 15.960 1.00 86.75 86 LEU A O 1
ATOM 704 N N . GLN A 1 87 ? -8.219 -13.822 14.878 1.00 89.25 87 GLN A N 1
ATOM 705 C CA . GLN A 1 87 ? -8.603 -15.182 15.264 1.00 89.25 87 GLN A CA 1
ATOM 706 C C . GLN A 1 87 ? -8.686 -15.335 16.790 1.00 89.25 87 GLN A C 1
ATOM 708 O O . GLN A 1 87 ? -9.664 -15.867 17.299 1.00 89.25 87 GLN A O 1
ATOM 713 N N . LYS A 1 88 ? -7.709 -14.796 17.534 1.00 84.31 88 LYS A N 1
ATOM 714 C CA . LYS A 1 88 ? -7.744 -14.795 19.007 1.00 84.31 88 LYS A CA 1
ATOM 715 C C . LYS A 1 88 ? -8.975 -14.074 19.555 1.00 84.31 88 LYS A C 1
ATOM 717 O O . LYS A 1 88 ? -9.594 -14.575 20.485 1.00 84.31 88 LYS A O 1
ATOM 722 N N . ILE A 1 89 ? -9.353 -12.933 18.974 1.00 82.19 89 ILE A N 1
ATOM 723 C CA . ILE A 1 89 ? -10.567 -12.199 19.374 1.00 82.19 89 ILE A CA 1
ATOM 724 C C . ILE A 1 89 ? -11.817 -13.046 19.114 1.00 82.19 89 ILE A C 1
ATOM 726 O O . ILE A 1 89 ? -12.682 -13.131 19.983 1.00 82.19 89 ILE A O 1
ATOM 730 N N . GLU A 1 90 ? -11.911 -13.677 17.941 1.00 84.31 90 GLU A N 1
ATOM 731 C CA . GLU A 1 90 ? -13.042 -14.538 17.568 1.00 84.31 90 GLU A CA 1
ATOM 732 C C . GLU A 1 90 ? -13.171 -15.762 18.487 1.00 84.31 90 GLU A C 1
ATOM 734 O O . GLU A 1 90 ? -14.284 -16.141 18.854 1.00 84.31 90 GLU A O 1
ATOM 739 N N . ASP A 1 91 ? -12.044 -16.320 18.928 1.00 88.62 91 ASP A N 1
ATOM 740 C CA . ASP A 1 91 ? -11.988 -17.439 19.873 1.00 88.62 91 ASP A CA 1
ATOM 741 C C . ASP A 1 91 ? -12.209 -17.002 21.339 1.00 88.62 91 ASP A C 1
ATOM 743 O O . ASP A 1 91 ? -12.228 -17.833 22.251 1.00 88.62 91 ASP A O 1
ATOM 747 N N . GLY A 1 92 ? -12.408 -15.701 21.587 1.00 82.75 92 GLY A N 1
ATOM 748 C CA . GLY A 1 92 ? -12.590 -15.133 22.924 1.00 82.75 92 GLY A CA 1
ATOM 749 C C . GLY A 1 92 ? -11.310 -15.104 23.767 1.00 82.75 92 GLY A C 1
ATOM 750 O O . GLY A 1 92 ? -11.379 -14.959 24.989 1.00 82.75 92 GLY A O 1
ATOM 751 N N . GLU A 1 93 ? -10.144 -15.254 23.139 1.00 81.81 93 GLU A N 1
ATOM 752 C CA . GLU A 1 93 ? -8.835 -15.129 23.772 1.00 81.81 93 GLU A CA 1
ATOM 753 C C . GLU A 1 93 ? -8.408 -13.659 23.925 1.00 81.81 93 GLU A C 1
ATOM 755 O O . GLU A 1 93 ? -8.828 -12.757 23.197 1.00 81.81 93 GLU A O 1
ATOM 760 N N . PHE A 1 94 ? -7.516 -13.403 24.884 1.00 75.19 94 PHE A N 1
ATOM 761 C CA . PHE A 1 94 ? -6.978 -12.066 25.124 1.00 75.19 94 PHE A CA 1
AT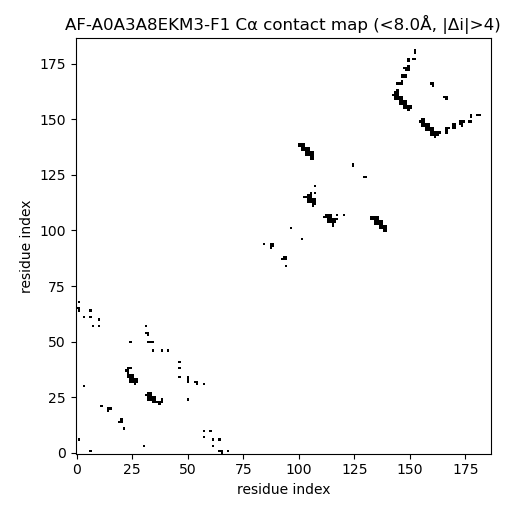OM 762 C C . PHE A 1 94 ? -5.912 -11.697 24.083 1.00 75.19 94 PHE A C 1
ATOM 764 O O . PHE A 1 94 ? -4.938 -12.427 23.885 1.00 75.19 94 PHE A O 1
ATOM 771 N N . VAL A 1 95 ? -6.042 -10.516 23.472 1.00 75.19 95 VAL A N 1
ATOM 772 C CA . VAL A 1 95 ? -5.022 -9.941 22.583 1.00 75.19 95 VAL A CA 1
ATOM 773 C C . VAL A 1 95 ? -4.179 -8.923 23.338 1.00 75.19 95 VAL A C 1
ATOM 775 O O . VAL A 1 95 ? -4.696 -8.023 23.993 1.00 75.19 95 VAL A O 1
ATOM 778 N N . VAL A 1 96 ? -2.857 -9.057 23.226 1.00 74.56 96 VAL A N 1
ATOM 779 C CA . VAL A 1 96 ? -1.909 -8.078 23.764 1.00 74.56 96 VAL A CA 1
ATOM 780 C C . VAL A 1 96 ? -1.788 -6.915 22.786 1.00 74.56 96 VAL A C 1
ATOM 782 O O . VAL A 1 96 ? -1.390 -7.104 21.634 1.00 74.56 96 VAL A O 1
ATOM 785 N N . VAL A 1 97 ? -2.103 -5.717 23.269 1.00 69.75 97 VAL A N 1
ATOM 786 C CA . VAL A 1 97 ? -2.052 -4.462 22.514 1.00 69.75 97 VAL A CA 1
ATOM 787 C C . VAL A 1 97 ? -0.925 -3.599 23.091 1.00 69.75 97 VAL A C 1
ATOM 789 O O . VAL A 1 97 ? -0.798 -3.515 24.318 1.00 69.75 97 VAL A O 1
ATOM 792 N N . PRO A 1 98 ? -0.053 -3.001 22.258 1.00 72.31 98 PRO A N 1
ATOM 793 C CA . PRO A 1 98 ? 0.969 -2.079 22.736 1.00 72.31 98 PRO A CA 1
ATOM 794 C C . PRO A 1 98 ? 0.349 -0.918 23.515 1.00 72.31 98 PRO A C 1
ATOM 796 O O . PRO A 1 98 ? -0.632 -0.327 23.083 1.00 72.31 98 PRO A O 1
ATOM 799 N N . LYS A 1 99 ? 0.961 -0.533 24.641 1.00 67.50 99 LYS A N 1
ATOM 800 C CA . LYS A 1 99 ? 0.480 0.600 25.453 1.00 67.50 99 LYS A CA 1
ATOM 801 C C . LYS A 1 99 ? 0.414 1.916 24.664 1.00 67.50 99 LYS A C 1
ATOM 803 O O . LYS A 1 99 ? -0.371 2.782 25.009 1.00 67.50 99 LYS A O 1
ATOM 808 N N . SER A 1 100 ? 1.239 2.064 23.629 1.00 73.19 100 SER A N 1
ATOM 809 C CA . SER A 1 100 ? 1.229 3.223 22.731 1.00 73.19 100 SER A CA 1
ATOM 810 C C . SER A 1 100 ? -0.019 3.334 21.854 1.00 73.19 100 SER A C 1
ATOM 812 O O . SER A 1 100 ? -0.153 4.342 21.184 1.00 73.19 100 SER A O 1
ATOM 814 N N . GLU A 1 101 ? -0.863 2.301 21.806 1.00 68.62 101 GLU A N 1
ATOM 815 C CA . GLU A 1 101 ? -2.138 2.276 21.070 1.00 68.62 101 GLU A CA 1
ATOM 816 C C . GLU A 1 101 ? -3.343 2.366 22.037 1.00 68.62 101 GLU A C 1
ATOM 818 O O . GLU A 1 101 ? -4.485 2.104 21.651 1.00 68.62 101 GLU A O 1
ATOM 823 N N . ILE A 1 102 ? -3.081 2.658 23.320 1.00 69.44 102 ILE A N 1
ATOM 824 C CA . ILE A 1 102 ? -4.075 2.724 24.395 1.00 69.44 102 ILE A CA 1
ATOM 825 C C . ILE A 1 102 ? -4.048 4.127 25.014 1.00 69.44 102 ILE A C 1
ATOM 827 O O . ILE A 1 102 ? -3.076 4.504 25.677 1.00 69.44 102 ILE A O 1
ATOM 831 N N . GLY A 1 103 ? -5.149 4.855 24.859 1.00 72.12 103 GLY A N 1
ATOM 832 C CA . GLY A 1 103 ? -5.403 6.134 25.508 1.00 72.12 103 GLY A CA 1
ATOM 833 C C . GLY A 1 103 ? -5.841 5.962 26.965 1.00 72.12 103 GLY A C 1
ATOM 834 O O . GLY A 1 103 ? -6.562 5.023 27.324 1.00 72.12 103 GLY A O 1
ATOM 835 N N . ASN A 1 104 ? -5.411 6.890 27.824 1.00 78.12 104 ASN A N 1
ATOM 836 C CA . ASN A 1 104 ? -5.870 6.965 29.211 1.00 78.12 104 ASN A CA 1
ATOM 837 C C . ASN A 1 104 ? -6.965 8.018 29.302 1.00 78.12 104 ASN A C 1
ATOM 839 O O . ASN A 1 104 ? -6.678 9.198 29.128 1.00 78.12 104 ASN A O 1
ATOM 843 N N . TYR A 1 105 ? -8.181 7.599 29.637 1.00 83.75 105 TYR A N 1
ATOM 844 C CA . TYR A 1 105 ? -9.285 8.521 29.854 1.00 83.75 105 TYR A CA 1
ATOM 845 C C . TYR A 1 105 ? -9.710 8.509 31.317 1.00 83.75 105 TYR A C 1
ATOM 847 O O . TYR A 1 105 ? -9.806 7.458 31.960 1.00 83.75 105 TYR A O 1
ATOM 855 N N . TYR A 1 106 ? -9.996 9.690 31.835 1.00 84.81 106 TYR A N 1
ATOM 856 C CA . TYR A 1 106 ? -10.370 9.941 33.214 1.00 84.81 106 TYR A CA 1
ATOM 857 C C . TYR A 1 106 ? -11.809 10.432 33.250 1.00 84.81 106 TYR A C 1
ATOM 859 O O . TYR A 1 106 ? -12.220 11.218 32.402 1.00 84.81 106 TYR A O 1
ATOM 867 N N . PHE A 1 107 ? -12.600 9.914 34.183 1.00 85.75 107 PHE A N 1
ATOM 868 C CA . PHE A 1 107 ? -13.993 10.317 34.304 1.00 85.75 107 PHE A CA 1
ATOM 869 C C . PHE A 1 107 ? -14.086 11.630 35.075 1.00 85.75 107 PHE A C 1
ATOM 871 O O . PHE A 1 107 ? -13.685 11.683 36.238 1.00 85.75 107 PHE A O 1
ATOM 878 N N . ASP A 1 108 ? -14.640 12.646 34.431 1.00 86.19 108 ASP A N 1
ATOM 879 C CA . ASP A 1 108 ? -15.064 13.877 35.075 1.00 86.19 108 ASP A CA 1
ATOM 880 C C . ASP A 1 108 ? -16.473 13.656 35.648 1.00 86.19 108 ASP A C 1
ATOM 882 O O . ASP A 1 108 ? -17.457 13.554 34.909 1.00 86.19 108 ASP A O 1
ATOM 886 N N . ASP A 1 109 ? -16.564 13.529 36.977 1.00 82.81 109 ASP A N 1
ATOM 887 C CA . ASP A 1 109 ? -17.838 13.328 37.678 1.00 82.81 109 ASP A CA 1
ATOM 888 C C . ASP A 1 109 ? -18.771 14.557 37.541 1.00 82.81 109 ASP A C 1
ATOM 890 O O . ASP A 1 109 ? -19.988 14.389 37.631 1.00 82.81 109 ASP A O 1
ATOM 894 N N . SER A 1 110 ? -18.245 15.769 37.298 1.00 83.88 110 SER A N 1
ATOM 895 C CA . SER A 1 110 ? -19.044 16.994 37.124 1.00 83.88 110 SER A CA 1
ATOM 896 C C . SER A 1 110 ? -19.733 17.021 35.762 1.00 83.88 110 SER A C 1
ATOM 898 O O . SER A 1 110 ? -20.947 17.208 35.671 1.00 83.88 110 SER A O 1
ATOM 900 N N . GLU A 1 111 ? -18.969 16.771 34.701 1.00 83.44 111 GLU A N 1
ATOM 901 C CA . GLU A 1 111 ? -19.468 16.806 33.320 1.00 83.44 111 GLU A CA 1
ATOM 902 C C . GLU A 1 111 ? -20.068 15.458 32.872 1.00 83.44 111 GLU A C 1
ATOM 904 O O . GLU A 1 111 ? -20.671 15.354 31.804 1.00 83.44 111 GLU A O 1
ATOM 909 N N . CYS A 1 112 ? -19.947 14.411 33.698 1.00 83.31 112 CYS A N 1
ATOM 910 C CA . CYS A 1 112 ? -20.396 13.045 33.411 1.00 83.31 112 CYS A CA 1
ATOM 911 C C . CYS A 1 112 ? -19.797 12.452 32.118 1.00 83.31 112 CYS A C 1
ATOM 913 O O . CYS A 1 112 ? -20.444 11.645 31.441 1.00 83.31 112 CYS A O 1
ATOM 915 N N . ILE A 1 113 ? -18.559 12.823 31.778 1.00 81.56 113 ILE A N 1
ATOM 916 C CA . ILE A 1 113 ? -17.849 12.397 30.560 1.00 81.56 113 ILE A CA 1
ATOM 917 C C . ILE A 1 113 ? -16.453 11.847 30.872 1.00 81.56 113 ILE A C 1
ATOM 919 O O . ILE A 1 113 ? -15.890 12.076 31.937 1.00 81.56 113 ILE A O 1
ATOM 923 N N . TYR A 1 114 ? -15.888 11.096 29.927 1.00 84.69 114 TYR A N 1
ATOM 924 C CA . TYR A 1 114 ? -14.484 10.686 29.959 1.00 84.69 114 TYR A CA 1
ATOM 925 C C . TYR A 1 114 ? -13.643 11.683 29.157 1.00 84.69 114 TYR A C 1
ATOM 927 O O . TYR A 1 114 ? -13.959 11.930 27.995 1.00 84.69 114 TYR A O 1
ATOM 935 N N . ILE A 1 115 ? -12.575 12.207 29.757 1.00 82.31 115 ILE A N 1
ATOM 936 C CA . ILE A 1 115 ? -11.643 13.160 29.140 1.00 82.31 115 ILE A CA 1
ATOM 937 C C . ILE A 1 115 ? -10.208 12.629 29.192 1.00 82.31 115 ILE A C 1
ATOM 939 O O . ILE A 1 115 ? -9.849 11.861 30.085 1.00 82.31 115 ILE A O 1
ATOM 943 N N . ASP A 1 116 ? -9.385 13.014 28.229 1.00 82.50 116 ASP A N 1
ATOM 944 C CA . ASP A 1 116 ? -7.957 12.684 28.145 1.00 82.50 116 ASP A CA 1
ATOM 945 C C . ASP A 1 116 ? -7.058 13.691 28.889 1.00 82.50 116 ASP A C 1
ATOM 947 O O . ASP A 1 116 ? -5.905 13.380 29.193 1.00 82.50 116 ASP A O 1
ATOM 951 N N . GLU A 1 117 ? -7.606 14.848 29.272 1.00 82.94 117 GLU A N 1
ATOM 952 C CA . GLU A 1 117 ? -6.928 15.910 30.025 1.00 82.94 117 GLU A CA 1
ATOM 953 C C . GLU A 1 117 ? -7.525 16.085 31.440 1.00 82.94 117 GLU A C 1
ATOM 955 O O . GLU A 1 117 ? -8.362 16.959 31.671 1.00 82.94 117 GLU A O 1
ATOM 960 N N . PRO A 1 118 ? -7.107 15.278 32.434 1.00 81.56 118 PRO A N 1
ATOM 961 C CA . PRO A 1 118 ? -7.688 15.312 33.780 1.00 81.56 118 PRO A CA 1
ATOM 962 C C . PRO A 1 118 ? -7.383 16.603 34.552 1.00 81.56 118 PRO A C 1
ATOM 964 O O . PRO A 1 118 ? -8.049 16.893 35.545 1.00 81.56 118 PRO A O 1
ATOM 967 N N . ASP A 1 119 ? -6.408 17.395 34.096 1.00 81.56 119 ASP A N 1
ATOM 968 C CA . ASP A 1 119 ? -6.055 18.691 34.682 1.00 81.56 119 ASP A CA 1
ATOM 969 C C . ASP A 1 119 ? -7.264 19.636 34.753 1.00 81.56 119 ASP A C 1
ATOM 971 O O . ASP A 1 119 ? -7.334 20.460 35.664 1.00 81.56 119 ASP A O 1
ATOM 975 N N . SER A 1 120 ? -8.243 19.472 33.851 1.00 78.25 120 SER A N 1
ATOM 976 C CA . SER A 1 120 ? -9.467 20.278 33.826 1.00 78.25 120 SER A CA 1
ATOM 977 C C . SER A 1 120 ? -10.306 20.157 35.103 1.00 78.25 120 SER A C 1
ATOM 979 O O . SER A 1 120 ? -10.867 21.157 35.538 1.00 78.25 120 SER A O 1
ATOM 981 N N . PHE A 1 121 ? -10.399 18.969 35.715 1.00 80.44 121 PHE A N 1
ATOM 982 C CA . PHE A 1 121 ? -11.162 18.772 36.961 1.00 80.44 121 PHE A CA 1
ATOM 983 C C . PHE A 1 121 ? -10.263 18.587 38.189 1.00 80.44 121 PHE A C 1
ATOM 985 O O . PHE A 1 121 ? -10.704 18.773 39.320 1.00 80.44 121 PHE A O 1
ATOM 992 N N . LEU A 1 122 ? -8.985 18.242 37.999 1.00 86.56 122 LEU A N 1
ATOM 993 C CA . LEU A 1 122 ? -8.023 18.129 39.098 1.00 86.56 122 LEU A CA 1
ATOM 994 C C . LEU A 1 122 ? -7.455 19.478 39.549 1.00 86.56 122 LEU A C 1
ATOM 996 O O . LEU A 1 122 ? -6.805 19.535 40.592 1.00 86.56 122 LEU A O 1
ATOM 1000 N N . SER A 1 123 ? -7.710 20.565 38.814 1.00 84.31 123 SER A N 1
ATOM 1001 C CA . SER A 1 123 ? -7.250 21.911 39.177 1.00 84.31 123 SER A CA 1
ATOM 1002 C C . SER A 1 123 ? -7.783 22.418 40.520 1.00 84.31 123 SER A C 1
ATOM 1004 O O . SER A 1 123 ? -7.215 23.352 41.080 1.00 84.31 123 SER A O 1
ATOM 1006 N N . GLU A 1 124 ? -8.869 21.831 41.028 1.00 82.44 124 GLU A N 1
ATOM 1007 C CA . GLU A 1 124 ? -9.480 22.198 42.311 1.00 82.44 124 GLU A CA 1
ATOM 1008 C C . GLU A 1 124 ? -8.870 21.460 43.515 1.00 82.44 124 GLU A C 1
ATOM 1010 O O . GLU A 1 124 ? -9.251 21.732 44.649 1.00 82.44 124 GLU A O 1
ATOM 1015 N N . LEU A 1 125 ? -7.932 20.531 43.292 1.00 88.44 125 LEU A N 1
ATOM 1016 C CA . LEU A 1 125 ? -7.328 19.742 44.363 1.00 88.44 125 LEU A CA 1
ATOM 1017 C C . LEU A 1 125 ? -6.246 20.543 45.104 1.00 88.44 125 LEU A C 1
ATOM 1019 O O . LEU A 1 125 ? -5.216 20.897 44.521 1.00 88.44 125 LEU A O 1
ATOM 1023 N N . ASP A 1 126 ? -6.436 20.779 46.404 1.00 89.00 126 ASP A N 1
ATOM 1024 C CA . ASP A 1 126 ? -5.475 21.539 47.204 1.00 89.00 126 ASP A CA 1
ATOM 1025 C C . ASP A 1 126 ? -4.216 20.726 47.565 1.00 89.00 126 ASP A C 1
ATOM 1027 O O . ASP A 1 126 ? -4.170 19.490 47.571 1.00 89.00 126 ASP A O 1
ATOM 1031 N N . VAL A 1 127 ? -3.139 21.439 47.919 1.00 85.12 127 VAL A N 1
ATOM 1032 C CA . VAL A 1 127 ? -1.869 20.817 48.322 1.00 85.12 127 VAL A CA 1
ATOM 1033 C C . VAL A 1 127 ? -2.064 19.959 49.575 1.00 85.12 127 VAL A C 1
ATOM 1035 O O . VAL A 1 127 ? -2.298 20.469 50.669 1.00 85.12 127 VAL A O 1
ATOM 1038 N N . GLY A 1 128 ? -1.858 18.650 49.422 1.00 85.12 128 GLY A N 1
ATOM 1039 C CA . GLY A 1 128 ? -1.995 17.667 50.499 1.00 85.12 128 GLY A CA 1
ATOM 1040 C C . GLY A 1 128 ? -3.344 16.949 50.518 1.00 85.12 128 GLY A C 1
ATOM 1041 O O . GLY A 1 128 ? -3.517 16.036 51.327 1.00 85.12 128 GLY A O 1
ATOM 1042 N N . GLU A 1 129 ? -4.265 17.309 49.624 1.00 88.62 129 GLU A N 1
ATOM 1043 C CA . GLU A 1 129 ? -5.518 16.590 49.428 1.00 88.62 129 GLU A CA 1
ATOM 1044 C C . GLU A 1 129 ? -5.344 15.365 48.524 1.00 88.62 129 GLU A C 1
ATOM 1046 O O . GLU A 1 129 ? -4.415 15.260 47.719 1.00 88.62 129 GLU A O 1
ATOM 1051 N N . VAL A 1 130 ? -6.247 14.398 48.690 1.00 82.88 130 VAL A N 1
ATOM 1052 C CA . VAL A 1 130 ? -6.282 13.162 47.907 1.00 82.88 130 VAL A CA 1
ATOM 1053 C C . VAL A 1 130 ? -7.668 13.033 47.295 1.00 82.88 130 VAL A C 1
ATOM 1055 O O . VAL A 1 130 ? -8.663 13.061 48.015 1.00 82.88 130 VAL A O 1
ATOM 1058 N N . CYS A 1 131 ? -7.715 12.843 45.979 1.00 83.19 131 CYS A N 1
ATOM 1059 C CA . CYS A 1 131 ? -8.938 12.596 45.226 1.00 83.19 131 CYS A CA 1
ATOM 1060 C C . CYS A 1 131 ? -8.874 11.216 44.558 1.00 83.19 131 CYS A C 1
ATOM 1062 O O . CYS A 1 131 ? -7.830 10.808 44.040 1.00 83.19 131 CYS A O 1
ATOM 1064 N N . GLU A 1 132 ? -9.983 10.479 44.598 1.00 84.62 132 GLU A N 1
ATOM 1065 C CA . GLU A 1 132 ? -10.138 9.238 43.842 1.00 84.62 132 GLU A CA 1
ATOM 1066 C C . GLU A 1 132 ? -10.470 9.573 42.386 1.00 84.62 132 GLU A C 1
ATOM 1068 O O . GLU A 1 132 ? -11.433 10.282 42.115 1.00 84.62 132 GLU A O 1
ATOM 1073 N N . VAL A 1 133 ? -9.702 9.026 41.439 1.00 84.44 133 VAL A N 1
ATOM 1074 C CA . VAL A 1 133 ? -9.927 9.252 40.006 1.00 84.44 133 VAL A CA 1
ATOM 1075 C C . VAL A 1 133 ? -10.304 7.941 39.326 1.00 84.44 133 VAL A C 1
ATOM 1077 O O . VAL A 1 133 ? -9.523 6.985 39.307 1.00 84.44 133 VAL A O 1
ATOM 1080 N N . LYS A 1 134 ? -11.494 7.899 38.720 1.00 85.44 134 LYS A N 1
ATOM 1081 C CA . LYS A 1 134 ? -11.935 6.759 37.904 1.00 85.44 134 LYS A CA 1
ATOM 1082 C C . LYS A 1 134 ? -11.278 6.846 36.528 1.00 85.44 134 LYS A C 1
ATOM 1084 O O . LYS A 1 134 ? -11.477 7.815 35.802 1.00 85.44 134 LYS A O 1
ATOM 1089 N N . ARG A 1 135 ? -10.536 5.808 36.145 1.00 83.12 135 ARG A N 1
ATOM 1090 C CA . ARG A 1 135 ? -9.870 5.705 34.839 1.00 83.12 135 ARG A CA 1
ATOM 1091 C C . ARG A 1 135 ? -10.468 4.578 34.003 1.00 83.12 135 ARG A C 1
ATOM 1093 O O . ARG A 1 135 ? -10.830 3.530 34.537 1.00 83.12 135 ARG A O 1
ATOM 1100 N N . ARG A 1 136 ? -10.521 4.779 32.687 1.00 79.38 136 ARG A N 1
ATOM 1101 C CA . ARG A 1 136 ? -10.711 3.717 31.697 1.00 79.38 136 ARG A CA 1
ATOM 1102 C C . ARG A 1 136 ? -9.574 3.730 30.686 1.00 79.38 136 ARG A C 1
ATOM 1104 O O . ARG A 1 136 ? -9.117 4.789 30.265 1.00 79.38 136 ARG A O 1
ATOM 1111 N N . ASP A 1 137 ? -9.155 2.533 30.309 1.00 73.50 137 ASP A N 1
ATOM 1112 C CA . ASP A 1 137 ? -8.231 2.319 29.205 1.00 73.50 137 ASP A CA 1
ATOM 1113 C C . ASP A 1 137 ? -9.066 2.101 27.937 1.00 73.50 137 ASP A C 1
ATOM 1115 O O . ASP A 1 137 ? -9.936 1.226 27.910 1.00 73.50 137 ASP A O 1
ATOM 1119 N N . TYR A 1 138 ? -8.831 2.916 26.911 1.00 67.62 138 TYR A N 1
ATOM 1120 C CA . TYR A 1 138 ? -9.483 2.807 25.605 1.00 67.62 138 TYR A CA 1
ATOM 1121 C C . TYR A 1 138 ? -8.431 2.687 24.507 1.00 67.62 138 TYR A C 1
ATOM 1123 O O . TYR A 1 138 ? -7.273 3.029 24.708 1.00 67.62 138 TYR A O 1
ATOM 1131 N N . PHE A 1 139 ? -8.836 2.207 23.337 1.00 67.00 139 PHE A N 1
ATOM 1132 C CA . PHE A 1 139 ? -8.014 2.320 22.136 1.00 67.00 139 PHE A CA 1
ATOM 1133 C C . PHE A 1 139 ? -7.930 3.784 21.715 1.00 67.00 139 PHE A C 1
ATOM 1135 O O . PHE A 1 139 ? -8.916 4.508 21.868 1.00 67.00 139 PHE A O 1
ATOM 1142 N N . ASP A 1 140 ? -6.802 4.193 21.140 1.00 67.06 140 ASP A N 1
ATOM 1143 C CA . ASP A 1 140 ? -6.757 5.450 20.395 1.00 67.06 140 ASP A CA 1
ATOM 1144 C C . ASP A 1 140 ? -7.695 5.318 19.188 1.00 67.06 140 ASP A C 1
ATOM 1146 O O . ASP A 1 140 ? -7.396 4.643 18.198 1.00 67.06 140 ASP A O 1
ATOM 1150 N N . LEU A 1 141 ? -8.894 5.885 19.317 1.00 67.50 141 LEU A N 1
ATOM 1151 C CA . LEU A 1 141 ? -9.888 5.875 18.254 1.00 67.50 141 LEU A CA 1
ATOM 1152 C C . LEU A 1 141 ? -9.500 6.908 17.187 1.00 67.50 141 LEU A C 1
ATOM 1154 O O . LEU A 1 141 ? -8.971 7.970 17.521 1.00 67.50 141 LEU A O 1
ATOM 1158 N N . PRO A 1 142 ? -9.763 6.629 15.899 1.00 72.38 142 PRO A N 1
ATOM 1159 C CA . PRO A 1 142 ? -9.526 7.606 14.846 1.00 72.38 142 PRO A CA 1
ATOM 1160 C C . PRO A 1 142 ? -10.379 8.864 15.064 1.00 72.38 142 PRO A C 1
ATOM 1162 O O . PRO A 1 142 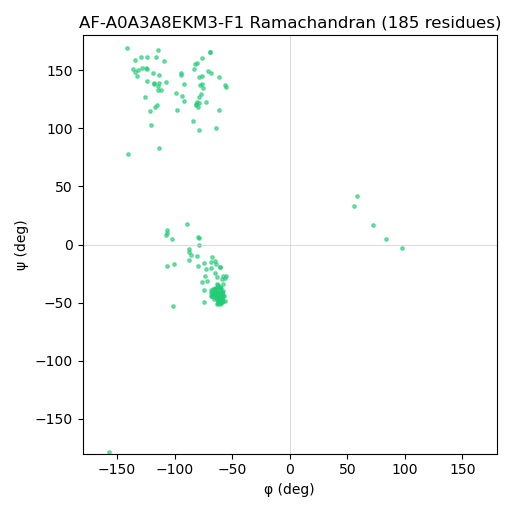? -11.530 8.775 15.496 1.00 72.38 142 PRO A O 1
ATOM 1165 N N . THR A 1 143 ? -9.822 10.032 14.730 1.00 81.06 143 THR A N 1
ATOM 1166 C CA . THR A 1 143 ? -10.537 11.316 14.760 1.00 81.06 143 THR A CA 1
ATOM 1167 C C . THR A 1 143 ? -11.805 11.248 13.908 1.00 81.06 143 THR A C 1
ATOM 1169 O O . THR A 1 143 ? -11.772 10.765 12.778 1.00 81.06 143 THR A O 1
ATOM 1172 N N . GLN A 1 144 ? -12.911 11.774 14.434 1.00 88.94 144 GLN A N 1
ATOM 1173 C CA . GLN A 1 144 ? -14.165 11.947 13.702 1.00 88.94 144 GLN A CA 1
ATOM 1174 C C . GLN A 1 144 ? -14.529 13.429 13.652 1.00 88.94 144 GLN A C 1
ATOM 1176 O O . GLN A 1 144 ? -14.263 14.178 14.592 1.00 88.94 144 GLN A O 1
ATOM 1181 N N . TYR A 1 145 ? -15.166 13.845 12.564 1.00 92.56 145 TYR A N 1
ATOM 1182 C CA . TYR A 1 145 ? -15.592 15.224 12.349 1.00 92.56 145 TYR A CA 1
ATOM 1183 C C . TYR A 1 145 ? -17.105 15.311 12.493 1.00 92.56 145 TYR A C 1
ATOM 1185 O O . TYR A 1 145 ? -17.816 14.424 12.031 1.00 92.56 145 TYR A O 1
ATOM 1193 N N . ALA A 1 146 ? -17.621 16.361 13.127 1.00 94.38 146 ALA A N 1
ATOM 1194 C CA . ALA A 1 146 ? -19.056 16.548 13.301 1.00 94.38 146 ALA A CA 1
ATOM 1195 C C . ALA A 1 146 ? -19.541 17.773 12.526 1.00 94.38 146 ALA A C 1
ATOM 1197 O O . ALA A 1 146 ? -18.964 18.853 12.641 1.00 94.38 146 ALA A O 1
ATOM 1198 N N . ALA A 1 147 ? -20.636 17.623 11.785 1.00 95.19 147 ALA A N 1
ATOM 1199 C CA . ALA A 1 147 ? -21.318 18.739 11.139 1.00 95.19 147 ALA A CA 1
ATOM 1200 C C . ALA A 1 147 ? -22.833 18.634 11.305 1.00 95.19 147 ALA A C 1
ATOM 1202 O O . ALA A 1 147 ? -23.395 17.542 11.428 1.00 95.19 147 ALA A O 1
ATOM 1203 N N . LYS A 1 148 ? -23.498 19.793 11.310 1.00 92.69 148 LYS A N 1
ATOM 1204 C CA . LYS A 1 148 ? -24.957 19.869 11.229 1.00 92.69 148 LYS A CA 1
ATOM 1205 C C . LYS A 1 148 ? -25.405 19.587 9.800 1.00 92.69 148 LYS A C 1
ATOM 1207 O O . LYS A 1 148 ? -24.832 20.128 8.860 1.00 92.69 148 LYS A O 1
ATOM 1212 N N . VAL A 1 149 ? -26.433 18.761 9.659 1.00 90.81 149 VAL A N 1
ATOM 1213 C CA . VAL A 1 149 ? -27.049 18.390 8.389 1.00 90.81 149 VAL A CA 1
ATOM 1214 C C . VAL A 1 149 ? -28.500 18.841 8.367 1.00 90.81 149 VAL A C 1
ATOM 1216 O O . VAL A 1 149 ? -29.226 18.723 9.356 1.00 90.81 149 VAL A O 1
ATOM 1219 N N . PHE A 1 150 ? -28.913 19.356 7.216 1.00 87.56 150 PHE A N 1
ATOM 1220 C CA . PHE A 1 150 ? -30.276 19.810 7.003 1.00 87.56 150 PHE A CA 1
ATOM 1221 C C . PHE A 1 150 ? -31.170 18.615 6.693 1.00 87.56 150 PHE A C 1
ATOM 1223 O O . PHE A 1 150 ? -30.902 17.881 5.736 1.00 87.56 150 PHE A O 1
ATOM 1230 N N . ILE A 1 151 ? -32.211 18.425 7.501 1.00 85.62 151 ILE A N 1
ATOM 1231 C CA . ILE A 1 151 ? -33.280 17.464 7.225 1.00 85.62 151 ILE A CA 1
ATOM 1232 C C . ILE A 1 151 ? -34.482 18.232 6.681 1.00 85.62 151 ILE A C 1
ATOM 1234 O O . ILE A 1 151 ? -34.941 17.925 5.583 1.00 85.62 151 ILE A O 1
ATOM 1238 N N . ASP A 1 152 ? -34.915 19.261 7.411 1.00 85.69 152 ASP A N 1
ATOM 1239 C CA . ASP A 1 152 ? -35.901 20.261 6.998 1.00 85.69 152 ASP A CA 1
ATOM 1240 C C . ASP A 1 152 ? -35.718 21.562 7.814 1.00 85.69 152 ASP A C 1
ATOM 1242 O O . ASP A 1 152 ? -34.806 21.667 8.641 1.00 85.69 152 ASP A O 1
ATOM 1246 N N . ILE A 1 153 ? -36.569 22.563 7.569 1.00 80.62 153 ILE A N 1
ATOM 1247 C CA . ILE A 1 153 ? -36.481 23.895 8.185 1.00 80.62 153 ILE A CA 1
ATOM 1248 C C . ILE A 1 153 ? -36.553 23.893 9.720 1.00 80.62 153 ILE A C 1
ATOM 1250 O O . ILE A 1 153 ? -35.937 24.749 10.359 1.00 80.62 153 ILE A O 1
ATOM 1254 N N . ASP A 1 154 ? -37.257 22.925 10.309 1.00 81.62 154 ASP A N 1
ATOM 1255 C CA . ASP A 1 154 ? -37.444 22.803 11.755 1.00 81.62 154 ASP A CA 1
ATOM 1256 C C . ASP A 1 154 ? -36.498 21.755 12.370 1.00 81.62 154 ASP A C 1
ATOM 1258 O O . ASP A 1 154 ? -36.258 21.763 13.581 1.00 81.62 154 ASP A O 1
ATOM 1262 N N . ASN A 1 155 ? -35.918 20.876 11.546 1.00 84.44 155 ASN A N 1
ATOM 1263 C CA . ASN A 1 155 ? -35.080 19.761 11.967 1.00 84.44 155 ASN A CA 1
ATOM 1264 C C . ASN A 1 155 ? -33.668 19.853 11.370 1.00 84.44 155 ASN A C 1
ATOM 1266 O O . ASN A 1 155 ? -33.400 19.483 10.222 1.00 84.44 155 ASN A O 1
ATOM 1270 N N . ILE A 1 156 ? -32.725 20.272 12.216 1.00 88.25 156 ILE A N 1
ATOM 1271 C CA . ILE A 1 156 ? -31.286 20.221 11.945 1.00 88.25 156 ILE A CA 1
ATOM 1272 C C . ILE A 1 156 ? -30.633 19.290 12.964 1.00 88.25 156 ILE A C 1
ATOM 1274 O O . ILE A 1 156 ? -30.634 19.569 14.165 1.00 88.25 156 ILE A O 1
ATOM 1278 N N . GLU A 1 157 ? -30.021 18.214 12.480 1.00 90.69 157 GLU A N 1
ATOM 1279 C CA . GLU A 1 157 ? -29.325 17.227 13.310 1.00 90.69 157 GLU A CA 1
ATOM 1280 C C . GLU A 1 157 ? -27.814 17.315 13.109 1.00 90.69 157 GLU A C 1
ATOM 1282 O O . GLU A 1 157 ? -27.344 17.792 12.081 1.00 90.69 157 GLU A O 1
ATOM 1287 N N . TRP A 1 158 ? -27.026 16.844 14.074 1.00 91.81 158 TRP A N 1
ATOM 1288 C CA . TRP A 1 158 ? -25.588 16.657 13.880 1.00 91.81 158 TRP A CA 1
ATOM 1289 C C . TRP A 1 158 ? -25.299 15.216 13.451 1.00 91.81 158 TRP A C 1
ATOM 1291 O O . TRP A 1 158 ? -25.977 14.279 13.873 1.00 91.81 158 TRP A O 1
ATOM 1301 N N . ARG A 1 159 ? -24.282 15.036 12.607 1.00 91.69 159 ARG A N 1
ATOM 1302 C CA . ARG A 1 159 ? -23.763 13.725 12.197 1.00 91.69 159 ARG A CA 1
ATOM 1303 C C . ARG A 1 159 ? -22.246 13.705 12.264 1.00 91.69 159 ARG A C 1
ATOM 1305 O O . ARG A 1 159 ? -21.614 14.759 12.237 1.00 91.69 159 ARG A O 1
ATOM 1312 N N . LEU A 1 160 ? -21.696 12.496 12.351 1.00 94.88 160 LEU A N 1
ATOM 1313 C CA . LEU A 1 160 ? -20.261 12.238 12.289 1.00 94.88 160 LEU A CA 1
ATOM 1314 C C . LEU A 1 160 ? -19.839 11.890 10.860 1.00 94.88 160 LEU A C 1
ATOM 1316 O O . LEU A 1 160 ? -20.595 11.261 10.120 1.00 94.88 160 LEU A O 1
ATOM 1320 N N . PHE A 1 161 ? -18.618 12.275 10.520 1.00 92.50 161 PHE A N 1
ATOM 1321 C CA . PHE A 1 161 ? -17.969 12.086 9.232 1.00 92.50 161 PHE A CA 1
ATOM 1322 C C . PHE A 1 161 ? -16.545 11.580 9.462 1.00 92.50 161 PHE A C 1
ATOM 1324 O O . PHE A 1 161 ? -15.904 11.918 10.462 1.00 92.50 161 PHE A O 1
ATOM 1331 N N . GLU A 1 162 ? -16.051 10.770 8.529 1.00 91.81 162 GLU A N 1
ATOM 1332 C CA . GLU A 1 162 ? -14.698 10.207 8.596 1.00 91.81 162 GLU A CA 1
ATOM 1333 C C . GLU A 1 162 ? -13.631 11.214 8.140 1.00 91.81 162 GLU A C 1
ATOM 1335 O O . GLU A 1 162 ? -12.459 11.064 8.480 1.00 91.81 162 GLU A O 1
ATOM 1340 N N . SER A 1 163 ? -14.022 12.262 7.405 1.00 94.69 163 SER A N 1
ATOM 1341 C CA . SER A 1 163 ? -13.112 13.303 6.927 1.00 94.69 163 SER A CA 1
ATOM 1342 C C . SER A 1 163 ? -13.627 14.718 7.184 1.00 94.69 163 SER A C 1
ATOM 1344 O O . SER A 1 163 ? -14.831 14.984 7.169 1.00 94.69 163 SER A O 1
ATOM 1346 N N . GLU A 1 164 ? -12.685 15.644 7.372 1.00 96.12 164 GLU A N 1
ATOM 1347 C CA . GLU A 1 164 ? -12.962 17.074 7.537 1.00 96.12 164 GLU A CA 1
ATOM 1348 C C . GLU A 1 164 ? -13.702 17.640 6.325 1.00 96.12 164 GLU A C 1
ATOM 1350 O O . GLU A 1 164 ? -14.720 18.309 6.473 1.00 96.12 164 GLU A O 1
ATOM 1355 N N . LEU A 1 165 ? -13.240 17.293 5.119 1.00 95.75 165 LEU A N 1
ATOM 1356 C CA . LEU A 1 165 ?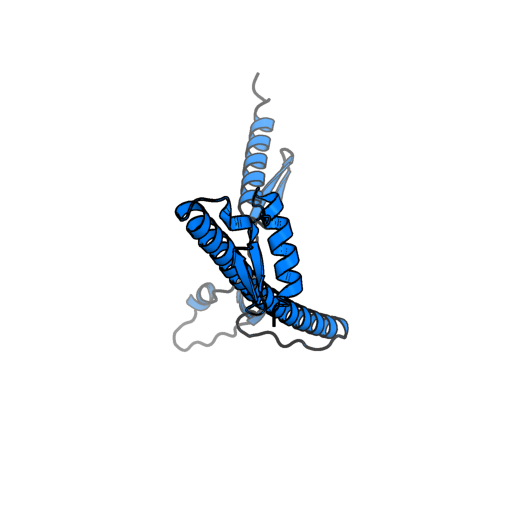 -13.814 17.778 3.867 1.00 95.75 165 LEU A CA 1
ATOM 1357 C C . LEU A 1 165 ? -15.291 17.387 3.717 1.00 95.75 165 LEU A C 1
ATOM 1359 O O . LEU A 1 165 ? -16.103 18.205 3.294 1.00 95.75 165 LEU A O 1
ATOM 1363 N N . GLU A 1 166 ? -15.663 16.153 4.066 1.00 94.94 166 GLU A N 1
ATOM 1364 C CA . GLU A 1 166 ? -17.065 15.718 4.017 1.00 94.94 166 GLU A CA 1
ATOM 1365 C C . GLU A 1 166 ? -17.929 16.460 5.037 1.00 94.94 166 GLU A C 1
ATOM 1367 O O . GLU A 1 166 ? -19.040 16.879 4.706 1.00 94.94 166 GLU A O 1
ATOM 1372 N N . ALA A 1 167 ? -17.412 16.666 6.252 1.00 94.81 167 ALA A N 1
ATOM 1373 C CA . ALA A 1 167 ? -18.101 17.450 7.270 1.00 94.81 167 ALA A CA 1
ATOM 1374 C C . 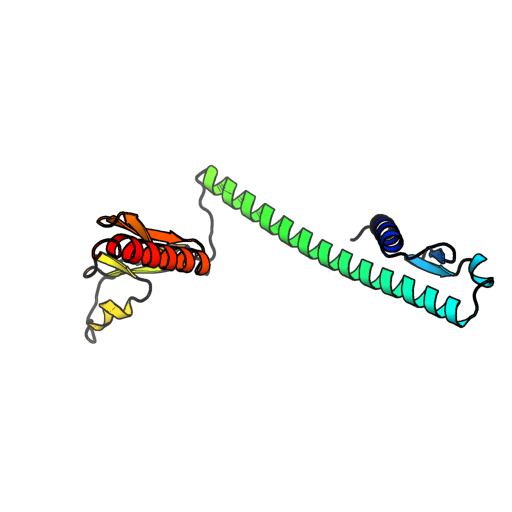ALA A 1 167 ? -18.303 18.906 6.815 1.00 94.81 167 ALA A C 1
ATOM 1376 O O . ALA A 1 167 ? -19.390 19.458 6.984 1.00 94.81 167 ALA A O 1
ATOM 1377 N N . GLU A 1 168 ? -17.297 19.521 6.189 1.00 95.81 168 GLU A N 1
ATOM 1378 C CA . GLU A 1 168 ? -17.382 20.881 5.647 1.00 95.81 168 GLU A CA 1
ATOM 1379 C C . GLU A 1 168 ? -18.388 20.994 4.499 1.00 95.81 168 GLU A C 1
ATOM 1381 O O . GLU A 1 168 ? -19.180 21.940 4.463 1.00 95.81 168 GLU A O 1
ATOM 1386 N N . ILE A 1 169 ? -18.389 20.035 3.568 1.00 94.00 169 ILE A N 1
ATOM 1387 C CA . ILE A 1 169 ? -19.379 19.984 2.484 1.00 94.00 169 ILE A CA 1
ATOM 1388 C C . ILE A 1 169 ? -20.784 19.894 3.085 1.00 94.00 169 ILE A C 1
ATOM 1390 O O . ILE A 1 169 ? -21.644 20.709 2.750 1.00 94.00 169 ILE A O 1
ATOM 1394 N N . ALA A 1 170 ? -21.002 18.975 4.028 1.00 92.69 170 ALA A N 1
ATOM 1395 C CA . ALA A 1 170 ? -22.294 18.795 4.680 1.00 92.69 170 ALA A CA 1
ATOM 1396 C C . ALA A 1 170 ? -22.748 20.045 5.457 1.00 92.69 170 ALA A C 1
ATOM 1398 O O . ALA A 1 170 ? -23.917 20.430 5.382 1.00 92.69 170 ALA A O 1
ATOM 1399 N N . ALA A 1 171 ? -21.829 20.713 6.159 1.00 94.56 171 ALA A N 1
ATOM 1400 C CA . ALA A 1 171 ? -22.109 21.954 6.876 1.00 94.56 171 ALA A CA 1
ATOM 1401 C C . ALA A 1 171 ? -22.514 23.094 5.926 1.00 94.56 171 ALA A C 1
ATOM 1403 O O . ALA A 1 171 ? -23.467 23.825 6.210 1.00 94.56 171 ALA A O 1
ATOM 1404 N N . ASN A 1 172 ? -21.819 23.239 4.794 1.00 94.12 172 ASN A N 1
ATOM 1405 C CA . ASN A 1 172 ? -22.128 24.261 3.794 1.00 94.12 172 ASN A CA 1
ATOM 1406 C C . ASN A 1 172 ? -23.463 23.982 3.094 1.00 94.12 172 ASN A C 1
ATOM 1408 O O . ASN A 1 172 ? -24.295 24.881 3.008 1.00 94.12 172 ASN A O 1
ATOM 1412 N N . GLU A 1 173 ? -23.730 22.736 2.696 1.00 91.56 173 GLU A N 1
ATOM 1413 C CA . GLU A 1 173 ? -25.032 22.352 2.139 1.00 91.56 173 GLU A CA 1
ATOM 1414 C C . GLU A 1 173 ? -26.177 22.607 3.124 1.00 91.56 173 GLU A C 1
ATOM 1416 O O . GLU A 1 173 ? -27.245 23.083 2.736 1.00 91.56 173 GLU A O 1
ATOM 1421 N N . CYS A 1 174 ? -25.964 22.296 4.408 1.00 90.81 174 CYS A N 1
ATOM 1422 C CA . CYS A 1 174 ? -26.955 22.547 5.445 1.00 90.81 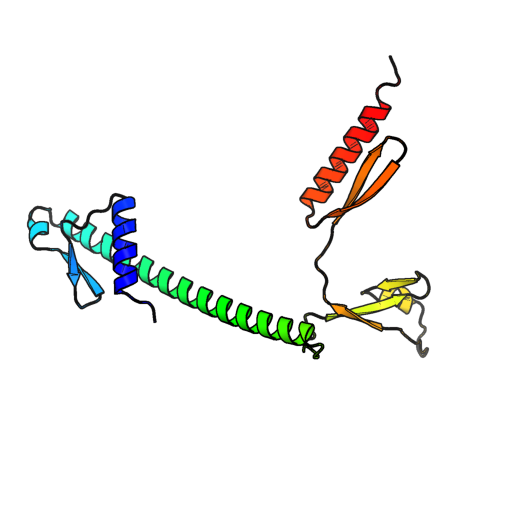174 CYS A CA 1
ATOM 1423 C C . CYS A 1 174 ? -27.261 24.040 5.577 1.00 90.81 174 CYS A C 1
ATOM 1425 O O . CYS A 1 174 ? -28.423 24.430 5.698 1.00 90.81 174 CYS A O 1
ATOM 1427 N N . LYS A 1 175 ? -26.217 24.870 5.555 1.00 90.81 175 LYS A N 1
ATOM 1428 C CA . LYS A 1 175 ? -26.335 26.324 5.612 1.00 90.81 175 LYS A CA 1
ATOM 1429 C C . LYS A 1 175 ? -27.100 26.860 4.402 1.00 90.81 175 LYS A C 1
ATOM 1431 O O . LYS A 1 175 ? -28.032 27.635 4.588 1.00 90.81 175 LYS A O 1
ATOM 1436 N N . ASP A 1 176 ? -26.742 26.430 3.196 1.00 89.75 176 ASP A N 1
ATOM 1437 C CA . ASP A 1 176 ? -27.369 26.907 1.961 1.00 89.75 176 ASP A CA 1
ATOM 1438 C C . ASP A 1 176 ? -28.856 26.540 1.899 1.00 89.75 176 ASP A C 1
ATOM 1440 O O . ASP A 1 176 ? -29.679 27.385 1.556 1.00 89.75 176 ASP A O 1
ATOM 1444 N N . LYS A 1 177 ? -29.225 25.316 2.298 1.00 87.44 177 LYS A N 1
ATOM 1445 C CA . LYS A 1 177 ? -30.629 24.874 2.341 1.00 87.44 177 LYS A CA 1
ATOM 1446 C C . LYS A 1 177 ? -31.444 25.614 3.394 1.00 87.44 177 LYS A C 1
ATOM 1448 O O . LYS A 1 177 ? -32.536 26.075 3.089 1.00 87.44 177 LYS A O 1
ATOM 1453 N N . PHE A 1 178 ? -30.902 25.784 4.599 1.00 85.69 178 PHE A N 1
ATOM 1454 C CA . PHE A 1 178 ? -31.598 26.494 5.671 1.00 85.69 178 PHE A CA 1
ATOM 1455 C C . PHE A 1 178 ? -31.927 27.943 5.288 1.00 85.69 178 PHE A C 1
ATOM 1457 O O . PHE A 1 178 ? -33.050 28.398 5.485 1.00 85.69 178 PHE A O 1
ATOM 1464 N N . TRP A 1 179 ? -30.968 28.660 4.696 1.00 80.88 179 TRP A N 1
ATOM 1465 C CA . TRP A 1 179 ? -31.198 30.032 4.236 1.00 80.88 179 TRP A CA 1
ATOM 1466 C C . TRP A 1 179 ? -32.010 30.102 2.939 1.00 80.88 179 TRP A C 1
ATOM 1468 O O . TRP A 1 179 ? -32.776 31.045 2.766 1.00 80.88 179 TRP A O 1
ATOM 1478 N N . GLY A 1 180 ? -31.876 29.116 2.049 1.00 75.31 180 GLY A N 1
ATOM 1479 C CA . GLY A 1 180 ? -32.679 29.007 0.831 1.00 75.31 180 GLY A CA 1
ATOM 1480 C C . GLY A 1 180 ? -34.162 28.769 1.119 1.00 75.31 180 GLY A C 1
ATOM 1481 O O . GLY A 1 180 ? -35.001 29.437 0.529 1.00 75.31 180 GLY A O 1
ATOM 1482 N N . GLU A 1 181 ? -34.498 27.889 2.068 1.00 64.25 181 GLU A N 1
ATOM 1483 C CA . GLU A 1 181 ? -35.891 27.622 2.463 1.00 64.25 181 GLU A CA 1
ATOM 1484 C C . GLU A 1 181 ? -36.512 28.751 3.299 1.00 64.25 181 GLU A C 1
ATOM 1486 O O . GLU A 1 181 ? -37.720 28.967 3.230 1.00 64.25 181 GLU A O 1
ATOM 1491 N N . GLN A 1 182 ? -35.712 29.523 4.044 1.00 60.69 182 GLN A N 1
ATOM 1492 C CA . GLN A 1 182 ? -36.193 30.758 4.681 1.00 60.69 182 GLN A CA 1
ATOM 1493 C C . GLN A 1 182 ? -36.382 31.924 3.690 1.00 60.69 182 GLN A C 1
ATOM 1495 O O . GLN A 1 182 ? -37.039 32.907 4.030 1.00 60.69 182 GLN A O 1
ATOM 1500 N N . GLY A 1 183 ? -35.813 31.833 2.483 1.00 55.31 183 GLY A N 1
ATOM 1501 C CA . GLY A 1 183 ? -35.740 32.917 1.499 1.00 55.31 183 GLY A CA 1
ATOM 1502 C C . GLY A 1 183 ? -36.946 33.089 0.568 1.00 55.31 183 GLY A C 1
ATOM 1503 O O . GLY A 1 183 ? -37.013 34.112 -0.103 1.00 55.31 183 GLY A O 1
ATOM 1504 N N . ASP A 1 184 ? -37.914 32.168 0.549 1.00 49.50 184 ASP A N 1
ATOM 1505 C CA . ASP A 1 184 ? -39.129 32.257 -0.295 1.00 49.50 184 ASP A CA 1
ATOM 1506 C C . ASP A 1 184 ? -40.302 32.996 0.400 1.00 49.50 184 ASP A C 1
ATOM 1508 O O . ASP A 1 184 ? -41.466 32.869 0.017 1.00 49.50 184 ASP A O 1
ATOM 1512 N N . GLY A 1 185 ? -40.008 33.759 1.460 1.00 50.16 185 GLY A N 1
ATOM 1513 C CA . GLY A 1 185 ? -40.995 34.425 2.316 1.00 50.16 185 GLY A CA 1
ATOM 1514 C C . GLY A 1 185 ? -41.205 35.927 2.097 1.00 50.16 185 GLY A C 1
ATOM 1515 O O . GLY A 1 185 ? -41.961 36.501 2.872 1.00 50.16 185 GLY A O 1
ATOM 1516 N N . ASP A 1 186 ? -40.571 36.554 1.100 1.00 47.44 186 ASP A N 1
ATOM 1517 C CA . ASP A 1 186 ? -40.770 37.976 0.761 1.00 47.44 186 ASP A CA 1
ATOM 1518 C C . ASP A 1 186 ? -40.773 38.192 -0.775 1.00 47.44 186 ASP A C 1
ATOM 1520 O O . ASP A 1 186 ? -39.803 38.683 -1.355 1.00 47.44 186 ASP A O 1
ATOM 1524 N N . GLU A 1 187 ? -41.893 37.859 -1.432 1.00 39.69 187 GLU A N 1
ATOM 1525 C CA . GLU A 1 187 ? -42.381 38.537 -2.655 1.00 39.69 187 GLU A CA 1
ATOM 1526 C C . GLU A 1 187 ? -43.832 39.009 -2.471 1.00 39.69 187 GLU A C 1
ATOM 1528 O O . GLU A 1 187 ? -44.693 38.191 -2.066 1.00 39.69 187 GLU A O 1
#

Secondary structure (DSSP, 8-state):
---HHHHHHHHHHHHHHTT---TTEEE-TTSSEEE-GGGGGS-HHHHHHHHHHHHHHHHHHHHHHHHHHHHHHHHHHHHHHHHHHHHHHHTTPPPP--GGGEEEEEEETTTTEEES-THHHHTT--TT------EEEEE-PPP-EEEEEESSSS-EEEEEESSHHHHHHHHHHHHHHHHHHHGGG--

Organism: NCBI:txid1843371

pLDDT: mean 87.77, std 10.56, range [39.69, 97.88]

Radius of gyration: 32.22 Å; Cα contacts (8 Å, |Δi|>4): 158; chains: 1; bounding box: 72×56×89 Å